Protein AF-A0A7W7G2L9-F1 (afdb_monomer)

Foldseek 3Di:
DDDDDPVRVLLLLLVLQLVQCLVPNPVCDDQQSSCVSVVHDRCPSCVQPVDSVSSLVSNLLNLLVVVVVLDDDDPADVRVLVSVVVVLSSLVSLVSCCVVCVPPPPRNCCSPVVPPCVVVQLVVQLVVLVVLQAPCSNVCSVVLVVLSNVQSCCVSVPNHDPCSRVVSVVVSNVRNPDD

Organism: NCBI:txid882441

Structure (mmCIF, N/CA/C/O backbone):
data_AF-A0A7W7G2L9-F1
#
_entry.id   AF-A0A7W7G2L9-F1
#
loop_
_atom_site.group_PDB
_atom_site.id
_atom_site.type_symbol
_atom_site.label_atom_id
_atom_site.label_alt_id
_atom_site.label_comp_id
_atom_site.label_asym_id
_atom_site.label_entity_id
_atom_site.label_seq_id
_atom_site.pdbx_PDB_ins_code
_atom_site.Cartn_x
_atom_site.Cartn_y
_atom_site.Cartn_z
_atom_site.occupancy
_atom_site.B_iso_or_equiv
_atom_site.auth_seq_id
_atom_site.auth_comp_id
_atom_site.auth_asym_id
_atom_site.auth_atom_id
_atom_site.pdbx_PDB_model_num
ATOM 1 N N . MET A 1 1 ? 3.320 -2.669 33.593 1.00 39.09 1 MET A N 1
ATOM 2 C CA . MET A 1 1 ? 2.762 -2.114 32.340 1.00 39.09 1 MET A CA 1
ATOM 3 C C . MET A 1 1 ? 3.868 -1.337 31.635 1.00 39.09 1 MET A C 1
ATOM 5 O O . MET A 1 1 ? 4.326 -0.344 32.181 1.00 39.09 1 MET A O 1
ATOM 9 N N . LYS A 1 2 ? 4.395 -1.840 30.512 1.00 38.44 2 LYS A N 1
ATOM 10 C CA . LYS A 1 2 ? 5.495 -1.186 29.781 1.00 38.44 2 LYS A CA 1
ATOM 11 C C . LYS A 1 2 ? 4.908 0.026 29.047 1.00 38.44 2 LYS A C 1
ATOM 13 O O . LYS A 1 2 ? 3.972 -0.139 28.266 1.00 38.44 2 LYS A O 1
ATOM 18 N N . VAL A 1 3 ? 5.382 1.233 29.353 1.00 45.97 3 VAL A N 1
ATOM 19 C CA . VAL A 1 3 ? 4.941 2.454 28.663 1.00 45.97 3 VAL A CA 1
ATOM 20 C C . VAL A 1 3 ? 5.494 2.393 27.245 1.00 45.97 3 VAL A C 1
ATOM 22 O O . VAL A 1 3 ? 6.692 2.536 27.029 1.00 45.97 3 VAL A O 1
ATOM 25 N N . VAL A 1 4 ? 4.617 2.101 26.293 1.00 53.22 4 VAL A N 1
ATOM 26 C CA . VAL A 1 4 ? 4.916 2.149 24.863 1.00 53.22 4 VAL A CA 1
ATOM 27 C C . VAL A 1 4 ? 4.848 3.625 24.439 1.00 53.22 4 VAL A C 1
ATOM 29 O O . VAL A 1 4 ? 3.822 4.258 24.715 1.00 53.22 4 VAL A O 1
ATOM 32 N N . PRO A 1 5 ? 5.901 4.200 23.828 1.00 61.12 5 PRO A N 1
ATOM 33 C CA . PRO A 1 5 ? 5.892 5.561 23.291 1.00 61.12 5 PRO A CA 1
ATOM 34 C C . PRO A 1 5 ? 4.640 5.861 22.449 1.00 61.12 5 PRO A C 1
ATOM 36 O O . PRO A 1 5 ? 4.075 4.980 21.806 1.00 61.12 5 PRO A O 1
ATOM 39 N N . ASN A 1 6 ? 4.195 7.120 22.415 1.00 64.31 6 ASN A N 1
ATOM 40 C CA . ASN A 1 6 ? 2.977 7.526 21.691 1.00 64.31 6 ASN A CA 1
ATOM 41 C C . ASN A 1 6 ? 3.032 7.156 20.188 1.00 64.31 6 ASN A C 1
ATOM 43 O O . ASN A 1 6 ? 2.056 6.650 19.630 1.00 64.31 6 ASN A O 1
ATOM 47 N N . THR A 1 7 ? 4.200 7.321 19.559 1.00 70.62 7 THR A N 1
ATOM 48 C CA . THR A 1 7 ? 4.455 6.905 18.169 1.00 70.62 7 THR A CA 1
ATOM 49 C C . THR A 1 7 ? 4.283 5.397 17.988 1.00 70.62 7 THR A C 1
ATOM 51 O O . THR A 1 7 ? 3.565 4.967 17.085 1.00 70.62 7 THR A O 1
ATOM 54 N N . ASP A 1 8 ? 4.837 4.603 18.902 1.00 85.19 8 ASP A N 1
ATOM 55 C CA . ASP A 1 8 ? 4.722 3.143 18.884 1.00 85.19 8 ASP A CA 1
ATOM 56 C C . ASP A 1 8 ? 3.269 2.694 19.090 1.00 85.19 8 ASP A C 1
ATOM 58 O O . ASP A 1 8 ? 2.823 1.716 18.491 1.00 85.19 8 ASP A O 1
ATOM 62 N N . ARG A 1 9 ? 2.476 3.439 19.873 1.00 92.38 9 ARG A N 1
ATOM 63 C CA . ARG A 1 9 ? 1.058 3.118 20.073 1.00 92.38 9 ARG A CA 1
ATOM 64 C C . ARG A 1 9 ? 0.212 3.385 18.832 1.00 92.38 9 ARG A C 1
ATOM 66 O O . ARG A 1 9 ? -0.610 2.541 18.482 1.00 92.38 9 ARG A O 1
ATOM 73 N N . ARG A 1 10 ? 0.399 4.526 18.157 1.00 93.12 10 ARG A N 1
ATOM 74 C CA . ARG A 1 10 ? -0.286 4.806 16.879 1.00 93.12 10 ARG A CA 1
ATOM 75 C C . ARG A 1 10 ? 0.092 3.768 15.823 1.00 93.12 10 ARG A C 1
ATOM 77 O O . ARG A 1 10 ? -0.783 3.332 15.077 1.00 93.12 10 ARG A O 1
ATOM 84 N N . ALA A 1 11 ? 1.358 3.345 15.800 1.00 92.56 11 ALA A N 1
ATOM 85 C CA . ALA A 1 11 ? 1.816 2.288 14.909 1.00 92.56 11 ALA A CA 1
ATOM 86 C C . ALA A 1 11 ? 1.136 0.946 15.212 1.00 92.56 11 ALA A C 1
ATOM 88 O O . ALA A 1 11 ? 0.552 0.361 14.305 1.00 92.56 11 ALA A O 1
ATOM 89 N N . ALA A 1 12 ? 1.098 0.529 16.482 1.00 94.81 12 ALA A N 1
ATOM 90 C CA . ALA A 1 12 ? 0.419 -0.695 16.908 1.00 94.81 12 ALA A CA 1
ATOM 91 C C . ALA A 1 12 ? -1.085 -0.688 16.578 1.00 94.81 12 ALA A C 1
ATOM 93 O O . ALA A 1 12 ? -1.619 -1.693 16.120 1.00 94.81 12 ALA A O 1
ATOM 94 N N . ILE A 1 13 ? -1.768 0.451 16.759 1.00 96.69 13 ILE A N 1
ATOM 95 C CA . ILE A 1 13 ? -3.181 0.619 16.377 1.00 96.69 13 ILE A CA 1
ATOM 96 C C . ILE A 1 13 ? -3.368 0.443 14.868 1.00 96.69 13 ILE A C 1
ATOM 98 O O . ILE A 1 13 ? -4.275 -0.273 14.450 1.00 96.69 13 ILE A O 1
ATOM 102 N N . GLY A 1 14 ? -2.522 1.072 14.049 1.00 96.06 14 GLY A N 1
ATOM 103 C CA . GLY A 1 14 ? -2.590 0.910 12.598 1.00 96.06 14 GLY A CA 1
ATOM 104 C C . GLY A 1 14 ? -2.250 -0.517 12.152 1.00 96.06 14 GLY A C 1
ATOM 105 O O . GLY A 1 14 ? -2.925 -1.051 11.280 1.00 96.06 14 GLY A O 1
ATOM 106 N N . ASP A 1 15 ? -1.272 -1.167 12.786 1.00 95.44 15 ASP A N 1
ATOM 107 C CA . ASP A 1 15 ? -0.898 -2.556 12.501 1.00 95.44 15 ASP A CA 1
ATOM 108 C C . ASP A 1 15 ? -2.037 -3.533 12.840 1.00 95.44 15 ASP A C 1
ATOM 110 O O . ASP A 1 15 ? -2.365 -4.399 12.027 1.00 95.44 15 ASP A O 1
ATOM 114 N N . ALA A 1 16 ? -2.696 -3.348 13.989 1.00 96.62 16 ALA A N 1
ATOM 115 C CA . ALA A 1 16 ? -3.880 -4.116 14.369 1.00 96.62 16 ALA A CA 1
ATOM 116 C C . ALA A 1 16 ? -5.069 -3.850 13.435 1.00 96.62 16 ALA A C 1
ATOM 118 O O . ALA A 1 16 ? -5.804 -4.777 13.103 1.00 96.62 16 ALA A O 1
ATOM 119 N N . ALA A 1 17 ? -5.253 -2.606 12.978 1.00 96.88 17 ALA A N 1
ATOM 120 C CA . ALA A 1 17 ? -6.284 -2.269 12.001 1.00 96.88 17 ALA A CA 1
ATOM 121 C C . ALA A 1 17 ? -6.062 -2.997 10.665 1.00 96.88 17 ALA A C 1
ATOM 123 O O . ALA A 1 17 ? -7.007 -3.590 10.149 1.00 96.88 17 ALA A O 1
ATOM 124 N N . VAL A 1 18 ? -4.826 -3.014 10.144 1.00 96.50 18 VAL A N 1
ATOM 125 C CA . VAL A 1 18 ? -4.483 -3.772 8.927 1.00 96.50 18 VAL A CA 1
ATOM 126 C C . VAL A 1 18 ? -4.790 -5.257 9.116 1.00 96.50 18 VAL A C 1
ATOM 128 O O . VAL A 1 18 ? -5.492 -5.833 8.289 1.00 96.50 18 VAL A O 1
ATOM 131 N N . ALA A 1 19 ? -4.321 -5.867 10.210 1.00 95.31 19 ALA A N 1
ATOM 132 C CA . ALA A 1 19 ? -4.530 -7.293 10.474 1.00 95.31 19 ALA A CA 1
ATOM 133 C C . ALA A 1 19 ? -6.022 -7.654 10.571 1.00 95.31 19 ALA A C 1
ATOM 135 O O . ALA A 1 19 ? -6.481 -8.596 9.927 1.00 95.31 19 ALA A O 1
ATOM 136 N N . LEU A 1 20 ? -6.794 -6.856 11.311 1.00 96.50 20 LEU A N 1
ATOM 137 C CA . LEU A 1 20 ? -8.226 -7.070 11.491 1.00 96.50 20 LEU A CA 1
ATOM 138 C C . LEU A 1 20 ? -8.995 -6.969 10.168 1.00 96.50 20 LEU A C 1
ATOM 140 O O . LEU A 1 20 ? -9.871 -7.787 9.895 1.00 96.50 20 LEU A O 1
ATOM 144 N N . VAL A 1 21 ? -8.676 -5.972 9.337 1.00 96.56 21 VAL A N 1
ATOM 145 C CA . VAL A 1 21 ? -9.332 -5.796 8.033 1.00 96.56 21 VAL A CA 1
ATOM 146 C C . VAL A 1 21 ? -8.906 -6.883 7.048 1.00 96.56 21 VAL A C 1
ATOM 148 O O . VAL A 1 21 ? -9.742 -7.338 6.271 1.00 96.56 21 VAL A O 1
ATOM 151 N N . ALA A 1 22 ? -7.650 -7.331 7.092 1.00 94.00 22 ALA A N 1
ATOM 152 C CA . ALA A 1 22 ? -7.168 -8.422 6.249 1.00 94.00 22 ALA A CA 1
ATOM 153 C C . ALA A 1 22 ? -7.896 -9.746 6.533 1.00 94.00 22 ALA A C 1
ATOM 155 O O . ALA A 1 22 ? -8.139 -10.514 5.606 1.00 94.00 22 ALA A O 1
ATOM 156 N N . GLU A 1 23 ? -8.246 -10.006 7.794 1.00 93.88 23 GLU A N 1
ATOM 157 C CA . GLU A 1 23 ? -8.910 -11.243 8.216 1.00 93.88 23 GLU A CA 1
ATOM 158 C C . GLU A 1 23 ? -10.441 -11.171 8.092 1.00 93.88 23 GLU A C 1
ATOM 160 O O . GLU A 1 23 ? -11.077 -12.114 7.629 1.00 93.88 23 GLU A O 1
ATOM 165 N N . GLN A 1 24 ? -11.048 -10.055 8.507 1.00 94.62 24 GLN A N 1
ATOM 166 C CA . GLN A 1 24 ? -12.499 -9.965 8.743 1.00 94.62 24 GLN A CA 1
ATOM 167 C C . GLN A 1 24 ? -13.190 -8.905 7.871 1.00 94.62 24 GLN A C 1
ATOM 169 O O . GLN A 1 24 ? -14.400 -8.679 7.978 1.00 94.62 24 GLN A O 1
ATOM 174 N N . GLY A 1 25 ? -12.432 -8.239 6.999 1.00 92.69 25 GLY A N 1
ATOM 175 C CA . GLY A 1 25 ? -12.921 -7.176 6.135 1.00 92.69 25 GLY A CA 1
ATOM 176 C C . GLY A 1 25 ? -13.169 -5.854 6.864 1.00 92.69 25 GLY A C 1
ATOM 177 O O . GLY A 1 25 ? -13.117 -5.726 8.089 1.00 92.69 25 GLY A O 1
ATOM 178 N N . LEU A 1 26 ? -13.477 -4.816 6.084 1.00 92.88 26 LEU A N 1
ATOM 179 C CA . LEU A 1 26 ? -13.518 -3.440 6.583 1.00 92.88 26 LEU A CA 1
ATOM 180 C C . LEU A 1 26 ? -14.626 -3.187 7.620 1.00 92.88 26 LEU A C 1
ATOM 182 O O . LEU A 1 26 ? -14.519 -2.286 8.455 1.00 92.88 26 LEU A O 1
ATOM 186 N N . ARG A 1 27 ? -15.695 -3.990 7.614 1.00 93.06 27 ARG A N 1
ATOM 187 C CA . ARG A 1 27 ? -16.791 -3.886 8.594 1.00 93.06 27 ARG A CA 1
ATOM 188 C C . ARG A 1 27 ? -16.333 -4.195 10.021 1.00 93.06 27 ARG A C 1
ATOM 190 O O . ARG A 1 27 ? -16.871 -3.599 10.951 1.00 93.06 27 ARG A O 1
ATOM 197 N N . ALA A 1 28 ? -15.319 -5.044 10.193 1.00 94.50 28 ALA A N 1
ATOM 198 C CA . ALA A 1 28 ? -14.774 -5.381 11.506 1.00 94.50 28 ALA A CA 1
ATOM 199 C C . ALA A 1 28 ? -14.028 -4.207 12.170 1.00 94.50 28 ALA A C 1
ATOM 201 O O . ALA A 1 28 ? -13.893 -4.178 13.396 1.00 94.50 28 ALA A O 1
ATOM 202 N N . LEU A 1 29 ? -13.592 -3.210 11.385 1.00 96.44 29 LEU A N 1
ATOM 203 C CA . LEU A 1 29 ? -12.813 -2.070 11.865 1.00 96.44 29 LEU A CA 1
ATOM 204 C C . LEU A 1 29 ? -13.614 -1.199 12.845 1.00 96.44 29 LEU A C 1
ATOM 206 O O . LEU A 1 29 ? -14.382 -0.316 12.458 1.00 96.44 29 LEU A O 1
ATOM 210 N N . THR A 1 30 ? -13.403 -1.428 14.138 1.00 96.81 30 THR A N 1
ATOM 211 C CA . THR A 1 30 ? -14.003 -0.654 15.230 1.00 96.81 30 THR A CA 1
ATOM 212 C C . THR A 1 30 ? -12.978 -0.434 16.334 1.00 96.81 30 THR A C 1
ATOM 214 O O . THR A 1 30 ? -12.116 -1.283 16.561 1.00 96.81 30 THR A O 1
ATOM 217 N N . HIS A 1 31 ? -13.099 0.668 17.078 1.00 97.81 31 HIS A N 1
ATOM 218 C CA . HIS A 1 31 ? -12.238 0.955 18.234 1.00 97.81 31 HIS A CA 1
ATOM 219 C C . HIS A 1 31 ? -12.204 -0.196 19.229 1.00 97.81 31 HIS A C 1
ATOM 221 O O . HIS A 1 31 ? -11.136 -0.617 19.646 1.00 97.81 31 HIS A O 1
ATOM 227 N N . ARG A 1 32 ? -13.374 -0.761 19.547 1.00 97.12 32 ARG A N 1
ATOM 228 C CA . ARG A 1 32 ? -13.482 -1.882 20.483 1.00 97.12 32 ARG A CA 1
ATOM 229 C C . ARG A 1 32 ? -12.802 -3.144 19.950 1.00 97.12 32 ARG A C 1
ATOM 231 O O . ARG A 1 32 ? -12.245 -3.896 20.740 1.00 97.12 32 ARG A O 1
ATOM 238 N N . ALA A 1 33 ? -12.873 -3.411 18.645 1.00 97.81 33 ALA A N 1
ATOM 239 C CA . ALA A 1 33 ? -12.172 -4.553 18.064 1.00 97.81 33 ALA A CA 1
ATOM 240 C C . ALA A 1 33 ? -10.650 -4.377 18.144 1.00 97.81 33 ALA A C 1
ATOM 242 O O . ALA A 1 33 ? -9.969 -5.329 18.506 1.00 97.81 33 ALA A O 1
ATOM 243 N N . ILE A 1 34 ? -10.142 -3.164 17.908 1.00 97.81 34 ILE A N 1
ATOM 244 C CA . ILE A 1 34 ? -8.714 -2.847 18.053 1.00 97.81 34 ILE A CA 1
ATOM 245 C C . ILE A 1 34 ? -8.275 -2.929 19.519 1.00 97.81 34 ILE A C 1
ATOM 247 O O . ILE A 1 34 ? -7.267 -3.565 19.807 1.00 97.81 34 ILE A O 1
ATOM 251 N N . ASP A 1 35 ? -9.044 -2.351 20.450 1.00 97.44 35 ASP A N 1
ATOM 252 C CA . ASP A 1 35 ? -8.753 -2.442 21.886 1.00 97.44 35 ASP A CA 1
ATOM 253 C C . ASP A 1 35 ? -8.649 -3.906 22.326 1.00 97.44 35 ASP A C 1
ATOM 255 O O . ASP A 1 35 ? -7.699 -4.269 23.007 1.00 97.44 35 ASP A O 1
ATOM 259 N N . ARG A 1 36 ? -9.575 -4.772 21.886 1.00 97.31 36 ARG A N 1
ATOM 260 C CA . ARG A 1 36 ? -9.499 -6.213 22.171 1.00 97.31 36 ARG A CA 1
ATOM 261 C C . ARG A 1 36 ? -8.280 -6.874 21.530 1.00 97.31 36 ARG A C 1
ATOM 263 O O . ARG A 1 36 ? -7.606 -7.635 22.208 1.00 97.31 36 ARG A O 1
ATOM 270 N N . ALA A 1 37 ? -8.005 -6.593 20.256 1.00 96.38 37 ALA A N 1
ATOM 271 C CA . ALA A 1 37 ? -6.884 -7.192 19.529 1.00 96.38 37 ALA A CA 1
ATOM 272 C C . ALA A 1 37 ? -5.517 -6.825 20.131 1.00 96.38 37 ALA A C 1
ATOM 274 O O . ALA A 1 37 ? -4.569 -7.593 20.022 1.00 96.38 37 ALA A O 1
ATOM 275 N N . LEU A 1 38 ? -5.423 -5.656 20.766 1.00 96.31 38 LEU A N 1
ATOM 276 C CA . LEU A 1 38 ? -4.214 -5.156 21.419 1.00 96.31 38 LEU A CA 1
ATOM 277 C C . LEU A 1 38 ? -4.227 -5.320 22.949 1.00 96.31 38 LEU A C 1
ATOM 279 O O . LEU A 1 38 ? -3.337 -4.785 23.611 1.00 96.31 38 LEU A O 1
ATOM 283 N N . GLU A 1 39 ? -5.237 -5.996 23.506 1.00 95.88 39 GLU A N 1
ATOM 284 C CA . GLU A 1 39 ? -5.439 -6.175 24.953 1.00 95.88 39 GLU A CA 1
ATOM 285 C C . GLU A 1 39 ? -5.411 -4.851 25.749 1.00 95.88 39 GLU A C 1
ATOM 287 O O . GLU A 1 39 ? -4.846 -4.742 26.839 1.00 95.88 39 GLU A O 1
ATOM 292 N N . LEU A 1 40 ? -6.019 -3.804 25.190 1.00 94.00 40 LEU A N 1
ATOM 293 C CA . LEU A 1 40 ? -6.078 -2.472 25.787 1.00 94.00 40 LEU A CA 1
ATOM 294 C C . LEU A 1 40 ? -7.351 -2.267 26.613 1.00 94.00 40 LEU A C 1
ATOM 296 O O . LEU A 1 40 ? -8.405 -2.826 26.292 1.00 94.00 40 LEU A O 1
ATOM 300 N N . PRO A 1 41 ? -7.306 -1.382 27.629 1.00 96.00 41 PRO A N 1
ATOM 301 C CA . PRO A 1 41 ? -8.514 -0.883 28.270 1.00 96.00 41 PRO A CA 1
ATOM 302 C C . PRO A 1 41 ? -9.494 -0.309 27.242 1.00 96.00 41 PRO A C 1
ATOM 304 O O . PRO A 1 41 ? -9.084 0.355 26.285 1.00 96.00 41 PRO A O 1
ATOM 307 N N . ALA A 1 42 ? -10.790 -0.520 27.464 1.00 95.31 42 ALA A N 1
ATOM 308 C CA . ALA A 1 42 ? -11.828 -0.011 26.577 1.00 95.31 42 ALA A CA 1
ATOM 309 C C . ALA A 1 42 ? -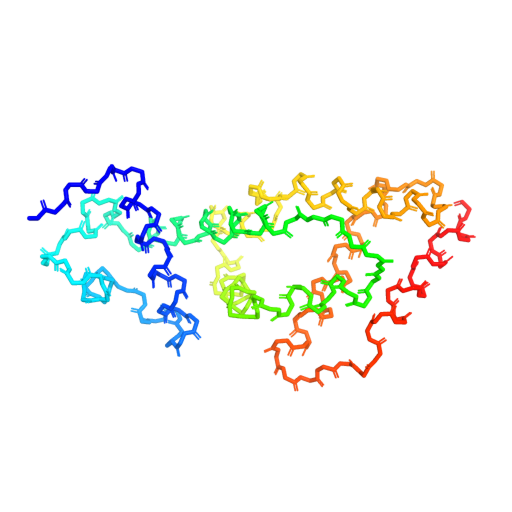11.718 1.516 26.404 1.00 95.31 42 ALA A C 1
ATOM 311 O O . ALA A 1 42 ? -11.654 2.258 27.383 1.00 95.31 42 ALA A O 1
ATOM 312 N N . GLY A 1 43 ? -11.706 1.979 25.152 1.00 94.06 43 GLY A N 1
ATOM 313 C CA . GLY A 1 43 ? -11.577 3.393 24.796 1.00 94.06 43 GLY A CA 1
ATOM 314 C C . GLY A 1 43 ? -10.137 3.862 24.565 1.00 94.06 43 GLY A C 1
ATOM 315 O O . GLY A 1 43 ? -9.946 5.010 24.158 1.00 94.06 43 GLY A O 1
ATOM 316 N N . SER A 1 44 ? -9.129 3.002 24.751 1.00 95.12 44 SER A N 1
ATOM 317 C CA . SER A 1 44 ? -7.720 3.357 24.517 1.00 95.12 44 SER A CA 1
ATOM 318 C C . SER A 1 44 ? -7.477 3.786 23.076 1.00 95.12 44 SER A C 1
ATOM 320 O O . SER A 1 44 ? -6.831 4.798 22.826 1.00 95.12 44 SER A O 1
ATOM 322 N N . THR A 1 45 ? -8.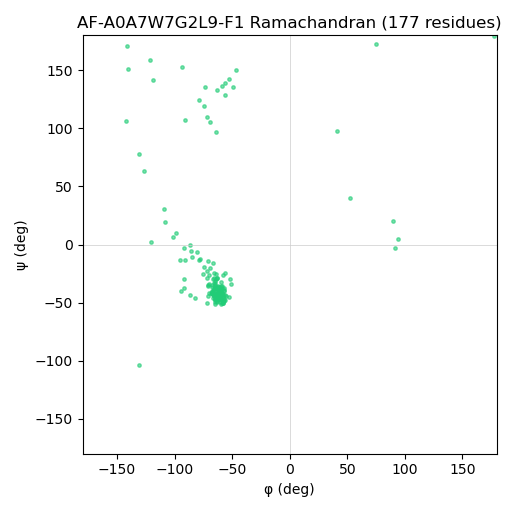043 3.071 22.109 1.00 96.81 45 THR A N 1
ATOM 323 C CA . THR A 1 45 ? -7.933 3.424 20.691 1.00 96.81 45 THR A CA 1
ATOM 324 C C . THR A 1 45 ? -8.572 4.787 20.400 1.00 96.81 45 THR A C 1
ATOM 326 O O . THR A 1 45 ? -8.019 5.579 19.633 1.00 96.81 45 THR A O 1
ATOM 329 N N . SER A 1 46 ? -9.692 5.110 21.061 1.00 95.94 46 SER A N 1
ATOM 330 C CA . SER A 1 46 ? -10.411 6.382 20.884 1.00 95.94 46 SER A CA 1
ATOM 331 C C . SER A 1 46 ? -9.592 7.600 21.314 1.00 95.94 46 SER A C 1
ATOM 333 O O . SER A 1 46 ? -9.798 8.693 20.785 1.00 95.94 46 SER A O 1
ATOM 335 N N . TYR A 1 47 ? -8.634 7.419 22.229 1.00 95.19 47 TYR A N 1
ATOM 336 C CA . TYR A 1 47 ? -7.679 8.463 22.602 1.00 95.19 47 TYR A CA 1
ATOM 337 C C . TYR A 1 47 ? -6.789 8.881 21.416 1.00 95.19 47 TYR A C 1
ATOM 339 O O . TYR A 1 47 ? -6.527 10.070 21.235 1.00 95.19 47 TYR A O 1
ATOM 347 N N . TYR A 1 48 ? -6.368 7.931 20.571 1.00 95.06 48 TYR A N 1
ATOM 348 C CA . TYR A 1 48 ? -5.454 8.180 19.444 1.00 95.06 48 TYR A CA 1
ATOM 349 C C . TYR A 1 48 ? -6.170 8.495 18.125 1.00 95.06 48 TYR A C 1
ATOM 351 O O . TYR A 1 48 ? -5.632 9.229 17.289 1.00 95.06 48 TYR A O 1
ATOM 359 N N . ALA A 1 49 ? -7.371 7.950 17.943 1.00 96.44 49 ALA A N 1
ATOM 360 C CA . ALA A 1 49 ? -8.232 8.172 16.792 1.00 96.44 49 ALA A CA 1
ATOM 361 C C . ALA A 1 49 ? -9.679 8.225 17.279 1.00 96.44 49 ALA A C 1
ATOM 363 O O . ALA A 1 49 ? -10.252 7.202 17.612 1.00 96.44 49 ALA A O 1
ATOM 364 N N . ARG A 1 50 ? -10.297 9.403 17.317 1.00 96.19 50 ARG A N 1
ATOM 365 C CA . ARG A 1 50 ? -11.665 9.597 17.828 1.00 96.19 50 ARG A CA 1
ATOM 366 C C . ARG A 1 50 ? -12.740 9.114 16.860 1.00 96.19 50 ARG A C 1
ATOM 368 O O . ARG A 1 50 ? -13.848 8.803 17.280 1.00 96.19 50 ARG A O 1
ATOM 375 N N . THR A 1 51 ? -12.434 9.074 15.565 1.00 95.56 51 THR A N 1
ATOM 376 C CA . THR A 1 51 ? -13.391 8.707 14.512 1.00 95.56 51 THR A CA 1
ATOM 377 C C . THR A 1 51 ? -12.914 7.500 13.714 1.00 95.56 51 THR A C 1
ATOM 379 O O . THR A 1 51 ? -11.720 7.209 13.647 1.00 95.56 51 THR A O 1
ATOM 382 N N . ARG A 1 52 ? -13.851 6.811 13.049 1.00 93.88 52 ARG A N 1
ATOM 383 C CA . ARG A 1 52 ? -13.526 5.744 12.087 1.00 93.88 52 ARG A CA 1
ATOM 384 C C . ARG A 1 52 ? -12.615 6.254 10.966 1.00 93.88 52 ARG A C 1
ATOM 386 O O . ARG A 1 52 ? -11.685 5.560 10.580 1.00 93.88 52 ARG A O 1
ATOM 393 N N . ARG A 1 53 ? -12.831 7.491 10.509 1.00 94.12 53 ARG A N 1
ATOM 394 C CA . ARG A 1 53 ? -11.979 8.164 9.518 1.00 94.12 53 ARG A CA 1
ATOM 395 C C . ARG A 1 53 ? -10.521 8.230 9.985 1.00 94.12 53 ARG A C 1
ATOM 397 O O . ARG A 1 53 ? -9.632 7.834 9.248 1.00 94.12 53 ARG A O 1
ATOM 404 N N . GLN A 1 54 ? -10.285 8.624 11.237 1.00 95.25 54 GLN A N 1
ATOM 405 C CA . GLN A 1 54 ? -8.936 8.673 11.817 1.00 95.25 54 GLN A CA 1
ATOM 406 C C . GLN A 1 54 ? -8.296 7.286 11.989 1.00 95.25 54 GLN A C 1
ATOM 408 O O . GLN A 1 54 ? -7.076 7.164 11.904 1.00 95.25 54 GLN A O 1
ATOM 413 N N . LEU A 1 55 ? -9.090 6.229 12.202 1.00 95.62 55 LEU A N 1
ATOM 414 C CA . LEU A 1 55 ? -8.574 4.855 12.172 1.00 95.62 55 LEU A CA 1
ATOM 415 C C . LEU A 1 55 ? -8.111 4.451 10.775 1.00 95.62 55 LEU A C 1
ATOM 417 O O . LEU A 1 55 ? -7.048 3.850 10.635 1.00 95.62 55 LEU A O 1
ATOM 421 N N . ILE A 1 56 ? -8.887 4.803 9.751 1.00 95.00 56 ILE A N 1
ATOM 422 C CA . ILE A 1 56 ? -8.512 4.544 8.362 1.00 95.00 56 ILE A CA 1
ATOM 423 C C . ILE A 1 56 ? -7.240 5.320 8.008 1.00 95.00 56 ILE A C 1
ATOM 425 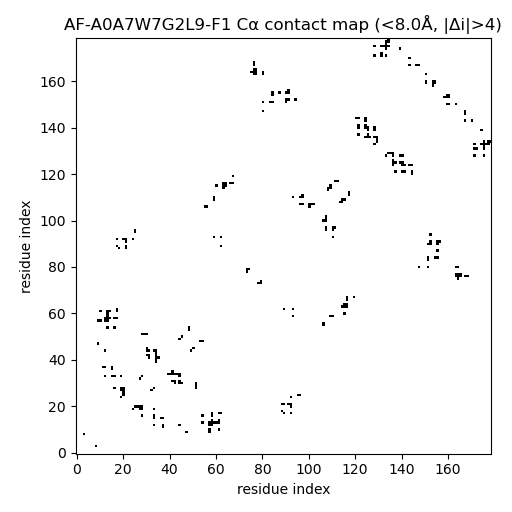O O . ILE A 1 56 ? -6.333 4.733 7.435 1.00 95.00 56 ILE A O 1
ATOM 429 N N . GLU A 1 57 ? -7.109 6.586 8.416 1.00 93.94 57 GLU A N 1
ATOM 430 C CA . GLU A 1 57 ? -5.868 7.352 8.223 1.00 93.94 57 GLU A CA 1
ATOM 431 C C . GLU A 1 57 ? -4.656 6.645 8.843 1.00 93.94 57 GLU A C 1
ATOM 433 O O . GLU A 1 57 ? -3.639 6.477 8.174 1.00 93.94 57 GLU A O 1
ATOM 438 N N . LEU A 1 58 ? -4.758 6.182 10.096 1.00 94.50 58 LEU A N 1
ATOM 439 C CA . LEU A 1 58 ? -3.683 5.425 10.749 1.00 94.50 58 LEU A CA 1
ATOM 440 C C . LEU A 1 58 ? -3.329 4.144 9.985 1.00 94.50 58 LEU A C 1
ATOM 442 O O . LEU A 1 58 ? -2.150 3.830 9.826 1.00 94.50 58 LEU A O 1
ATOM 446 N N . MET A 1 59 ? -4.337 3.424 9.496 1.00 94.62 59 MET A N 1
ATOM 447 C CA . MET A 1 59 ? -4.156 2.211 8.703 1.00 94.62 59 MET A CA 1
ATOM 448 C C . MET A 1 59 ? -3.463 2.504 7.364 1.00 94.62 59 MET A C 1
ATOM 450 O O . MET A 1 59 ? -2.487 1.836 7.031 1.00 94.62 59 MET A O 1
ATOM 454 N N . VAL A 1 60 ? -3.895 3.533 6.628 1.00 93.19 60 VAL A N 1
ATOM 455 C CA . VAL A 1 60 ? -3.277 3.941 5.352 1.00 93.19 60 VAL A CA 1
ATOM 456 C C . VAL A 1 60 ? -1.824 4.368 5.553 1.00 93.19 60 VAL A C 1
ATOM 458 O O . VAL A 1 60 ? -0.953 3.952 4.791 1.00 93.19 60 VAL A O 1
ATOM 461 N N . GLN A 1 61 ? -1.533 5.123 6.616 1.00 91.69 61 GLN A N 1
ATOM 462 C CA . GLN A 1 61 ? -0.160 5.502 6.959 1.00 91.69 61 GLN A CA 1
ATOM 463 C C . GLN A 1 61 ? 0.711 4.280 7.279 1.00 91.69 61 GLN A C 1
ATOM 465 O O . GLN A 1 61 ? 1.882 4.243 6.900 1.00 91.69 61 GLN A O 1
ATOM 470 N N . ARG A 1 62 ? 0.156 3.248 7.932 1.00 93.12 62 ARG A N 1
ATOM 471 C CA . ARG A 1 62 ? 0.889 1.997 8.173 1.00 93.12 62 ARG A CA 1
ATOM 472 C C . ARG A 1 62 ? 1.124 1.184 6.916 1.00 93.12 62 ARG A C 1
ATOM 474 O O . ARG A 1 62 ? 2.243 0.710 6.747 1.00 93.12 62 ARG A O 1
ATOM 481 N N . LEU A 1 63 ? 0.138 1.070 6.030 1.00 93.12 63 LEU A N 1
ATOM 482 C CA . LEU A 1 63 ? 0.324 0.419 4.732 1.00 93.12 63 LEU A CA 1
ATOM 483 C C . LEU A 1 63 ? 1.444 1.105 3.941 1.00 93.12 63 LEU A C 1
ATOM 485 O O . LEU A 1 63 ? 2.391 0.441 3.535 1.00 93.12 63 LEU A O 1
ATOM 489 N N . ALA A 1 64 ? 1.400 2.436 3.821 1.00 89.44 64 ALA A N 1
ATOM 490 C CA . ALA A 1 64 ? 2.428 3.194 3.114 1.00 89.44 64 ALA A CA 1
ATOM 491 C C . ALA A 1 64 ? 3.820 3.045 3.758 1.00 89.44 64 ALA A C 1
ATOM 493 O O . ALA A 1 64 ? 4.801 2.810 3.056 1.00 89.44 64 ALA A O 1
ATOM 494 N N . GLY A 1 65 ? 3.914 3.135 5.089 1.00 88.62 65 GLY A N 1
ATOM 495 C CA . GLY A 1 65 ? 5.186 2.994 5.806 1.00 88.62 65 GLY A CA 1
ATOM 496 C C . GLY A 1 65 ? 5.807 1.597 5.694 1.00 88.62 65 GLY A C 1
ATOM 497 O O . GLY A 1 65 ? 7.025 1.477 5.565 1.00 88.62 65 GLY A O 1
ATOM 498 N N . ARG A 1 66 ? 4.981 0.543 5.700 1.00 87.94 66 ARG A N 1
ATOM 499 C CA . ARG A 1 66 ? 5.437 -0.836 5.468 1.00 87.94 66 ARG A CA 1
ATOM 500 C C . ARG A 1 66 ? 5.969 -0.986 4.052 1.00 87.94 66 ARG A C 1
ATOM 502 O O . ARG A 1 66 ? 7.114 -1.384 3.890 1.00 87.94 66 ARG A O 1
ATOM 509 N N . THR A 1 67 ? 5.213 -0.537 3.048 1.00 82.88 67 THR A N 1
ATOM 510 C CA . THR A 1 67 ? 5.675 -0.658 1.663 1.00 82.88 67 THR A CA 1
ATOM 511 C C . THR A 1 67 ? 6.990 0.078 1.407 1.00 82.88 67 THR A C 1
ATOM 513 O O . THR A 1 67 ? 7.829 -0.429 0.675 1.00 82.88 67 THR A O 1
ATOM 516 N N . LEU A 1 68 ? 7.206 1.233 2.041 1.00 81.75 68 LEU A N 1
ATOM 517 C CA . LEU A 1 68 ? 8.480 1.952 1.967 1.00 81.75 68 LEU A CA 1
ATOM 518 C C . LEU A 1 68 ? 9.652 1.180 2.586 1.00 81.75 68 LEU A C 1
ATOM 520 O O . LEU A 1 68 ? 10.762 1.263 2.075 1.00 81.75 68 LEU A O 1
ATOM 524 N N . THR A 1 69 ? 9.412 0.448 3.675 1.00 80.00 69 THR A N 1
ATOM 525 C CA . THR A 1 69 ? 10.443 -0.354 4.362 1.00 80.00 69 THR A CA 1
ATOM 526 C C . THR A 1 69 ? 10.862 -1.556 3.520 1.00 80.00 69 THR A C 1
ATOM 528 O O . THR A 1 69 ? 12.027 -1.939 3.524 1.00 80.00 69 THR A O 1
ATOM 531 N N . ASP A 1 70 ? 9.918 -2.114 2.765 1.00 72.94 70 ASP A N 1
ATOM 532 C CA . ASP A 1 70 ? 10.129 -3.305 1.942 1.00 72.94 70 ASP A CA 1
ATOM 533 C C . ASP A 1 70 ? 10.673 -2.966 0.540 1.00 72.94 70 ASP A C 1
ATOM 535 O O . ASP A 1 70 ? 10.953 -3.854 -0.272 1.00 72.94 70 ASP A O 1
ATOM 539 N N . MET A 1 71 ? 10.863 -1.672 0.251 1.00 73.38 71 MET A N 1
ATOM 540 C CA . MET A 1 71 ? 11.569 -1.243 -0.946 1.00 73.38 71 MET A CA 1
ATOM 541 C C . MET A 1 71 ? 13.060 -1.535 -0.799 1.00 73.38 71 MET A C 1
ATOM 543 O O . MET A 1 71 ? 13.791 -0.878 -0.061 1.00 73.38 71 MET A O 1
ATOM 547 N N . GLY A 1 72 ? 13.515 -2.510 -1.567 1.00 73.44 72 GLY A N 1
ATOM 548 C CA . GLY A 1 72 ? 14.920 -2.846 -1.723 1.00 73.44 72 GLY A CA 1
ATOM 549 C C . GLY A 1 72 ? 15.206 -3.210 -3.174 1.00 73.44 72 GLY A C 1
ATOM 550 O O . GLY A 1 72 ? 14.266 -3.375 -3.959 1.00 73.44 72 GLY A O 1
ATOM 551 N N . PRO A 1 73 ? 16.483 -3.374 -3.546 1.00 74.62 73 PRO A N 1
ATOM 552 C CA . PRO A 1 73 ? 16.831 -3.835 -4.882 1.00 74.62 73 PRO A CA 1
ATOM 553 C C . PRO A 1 73 ? 16.144 -5.178 -5.164 1.00 74.62 73 PRO A C 1
ATOM 555 O O . PRO A 1 73 ? 16.047 -6.030 -4.279 1.00 74.62 73 PRO A O 1
ATOM 558 N N . VAL A 1 74 ? 15.636 -5.343 -6.380 1.00 79.62 74 VAL A N 1
ATOM 559 C CA . VAL A 1 74 ? 15.108 -6.606 -6.915 1.00 79.62 74 VAL A CA 1
ATOM 560 C C . VAL A 1 74 ? 15.950 -6.982 -8.126 1.00 79.62 74 VAL A C 1
ATOM 562 O O . VAL A 1 74 ? 16.336 -6.105 -8.899 1.00 79.62 74 VAL A O 1
ATOM 565 N N . SER A 1 75 ? 16.240 -8.267 -8.303 1.00 80.12 75 SER A N 1
ATOM 566 C CA . SER A 1 75 ? 17.068 -8.751 -9.417 1.00 80.12 75 SER A CA 1
ATOM 567 C C . SER A 1 75 ? 16.284 -8.844 -10.729 1.00 80.12 75 SER A C 1
ATOM 569 O O . SER A 1 75 ? 16.873 -8.982 -11.798 1.00 80.12 75 SER A O 1
ATOM 571 N N . GLY A 1 76 ? 14.950 -8.764 -10.671 1.00 82.69 76 GLY A N 1
ATOM 572 C CA . GLY A 1 76 ? 14.098 -8.742 -11.852 1.00 82.69 76 GLY A CA 1
ATOM 573 C C . GLY A 1 76 ? 12.596 -8.700 -11.542 1.00 82.69 76 GLY A C 1
ATOM 574 O O . GLY A 1 76 ? 12.194 -8.723 -10.376 1.00 82.69 76 GLY A O 1
ATOM 575 N N . PRO A 1 77 ? 11.743 -8.662 -12.583 1.00 80.81 77 PRO A N 1
ATOM 576 C CA . PRO A 1 77 ? 10.301 -8.470 -12.418 1.00 80.81 77 PRO A CA 1
ATOM 577 C C . PRO A 1 77 ?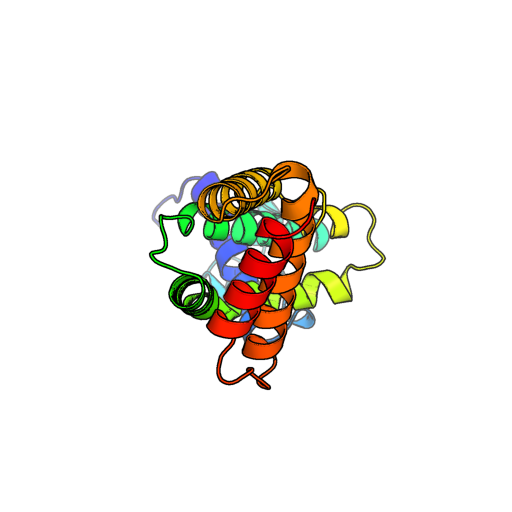 9.552 -9.593 -11.689 1.00 80.81 77 PRO A C 1
ATOM 579 O O . PRO A 1 77 ? 8.560 -9.322 -11.019 1.00 80.81 77 PRO A O 1
ATOM 582 N N . GLY A 1 78 ? 10.009 -10.844 -11.817 1.00 80.38 78 GLY A N 1
ATOM 583 C CA . GLY A 1 78 ? 9.428 -11.975 -11.082 1.00 80.38 78 GLY A CA 1
ATOM 584 C C . GLY A 1 78 ? 9.636 -11.831 -9.575 1.00 80.38 78 GLY A C 1
ATOM 585 O O . GLY A 1 78 ? 8.667 -11.813 -8.823 1.00 80.38 78 GLY A O 1
ATOM 586 N N . GLU A 1 79 ? 10.885 -11.590 -9.162 1.00 85.44 79 GLU A N 1
ATOM 587 C CA . GLU A 1 79 ? 11.249 -11.378 -7.755 1.00 85.44 79 GLU A CA 1
ATOM 588 C C . GLU A 1 79 ? 10.495 -10.191 -7.139 1.00 85.44 79 GLU A C 1
ATOM 590 O O . GLU A 1 79 ? 10.069 -10.254 -5.988 1.00 85.44 79 GLU A O 1
ATOM 595 N N . LEU A 1 80 ? 10.279 -9.119 -7.911 1.00 85.00 80 LEU A N 1
ATOM 596 C CA . LEU A 1 80 ? 9.468 -7.987 -7.464 1.00 85.00 80 LEU A CA 1
ATOM 597 C C . LEU A 1 80 ? 8.056 -8.424 -7.067 1.00 85.00 80 LEU A C 1
ATOM 599 O O . LEU A 1 80 ? 7.574 -8.043 -6.002 1.00 85.00 80 LEU A O 1
ATOM 603 N N . LEU A 1 81 ? 7.385 -9.209 -7.910 1.00 85.19 81 LEU A N 1
ATOM 604 C CA . LEU A 1 81 ? 6.029 -9.654 -7.611 1.00 85.19 81 LEU A CA 1
ATOM 605 C C . LEU A 1 81 ? 5.976 -10.682 -6.489 1.00 85.19 81 LEU A C 1
ATOM 607 O O . LEU A 1 81 ? 5.022 -10.648 -5.717 1.00 85.19 81 LEU A O 1
ATOM 611 N N . ASP A 1 82 ? 6.968 -11.560 -6.386 1.00 84.31 82 ASP A N 1
ATOM 612 C CA . ASP A 1 82 ? 7.047 -12.524 -5.288 1.00 84.31 82 ASP A CA 1
ATOM 613 C C . ASP A 1 82 ? 7.220 -11.794 -3.952 1.00 84.31 82 ASP A C 1
ATOM 615 O O . ASP A 1 82 ? 6.464 -12.038 -3.012 1.00 84.31 82 ASP A O 1
ATOM 619 N N . ARG A 1 83 ? 8.103 -10.790 -3.901 1.00 86.56 83 ARG A N 1
ATOM 620 C CA . ARG A 1 83 ? 8.291 -9.939 -2.719 1.00 86.56 83 ARG A CA 1
ATOM 621 C C . ARG A 1 83 ? 7.028 -9.161 -2.352 1.00 86.56 83 ARG A C 1
ATOM 623 O O . ARG A 1 83 ? 6.658 -9.085 -1.185 1.00 86.56 83 ARG A O 1
ATOM 630 N N . LEU A 1 84 ? 6.327 -8.595 -3.334 1.00 85.62 84 LEU A N 1
ATOM 631 C CA . LEU A 1 84 ? 5.042 -7.931 -3.081 1.00 85.62 84 LEU A CA 1
ATOM 632 C C . LEU A 1 84 ? 3.972 -8.935 -2.611 1.00 85.62 84 LEU A C 1
ATOM 634 O O . LEU A 1 84 ? 3.129 -8.607 -1.773 1.00 85.62 84 LEU A O 1
ATOM 638 N N . ALA A 1 85 ? 4.018 -10.180 -3.092 1.00 83.19 85 ALA A N 1
ATOM 639 C CA . ALA A 1 85 ? 3.103 -11.240 -2.682 1.00 83.19 85 ALA A CA 1
ATOM 640 C C . ALA A 1 85 ? 3.338 -11.721 -1.240 1.00 83.19 85 ALA A C 1
ATOM 642 O O . ALA A 1 85 ? 2.369 -12.115 -0.586 1.00 83.19 85 ALA A O 1
ATOM 643 N N . GLU A 1 86 ? 4.551 -11.598 -0.685 1.00 86.81 86 GLU A N 1
ATOM 644 C CA . GLU A 1 86 ? 4.809 -11.835 0.750 1.00 86.81 86 GLU A CA 1
ATOM 645 C C . GLU A 1 86 ? 3.918 -10.955 1.646 1.00 86.81 86 GLU A C 1
ATOM 647 O O . GLU A 1 86 ? 3.579 -11.325 2.772 1.00 86.81 86 GLU A O 1
ATOM 652 N N . ARG A 1 87 ? 3.452 -9.814 1.119 1.00 87.81 87 ARG A N 1
ATOM 653 C CA . ARG A 1 87 ? 2.522 -8.891 1.782 1.00 87.81 87 ARG A CA 1
ATOM 654 C C . ARG A 1 87 ? 1.132 -8.887 1.166 1.00 87.81 87 ARG A C 1
ATOM 656 O O . ARG A 1 87 ? 0.421 -7.882 1.236 1.00 87.81 87 ARG A O 1
ATOM 663 N N . ALA A 1 88 ? 0.692 -10.015 0.613 1.00 87.31 88 ALA A N 1
ATOM 664 C CA . ALA A 1 88 ? -0.630 -10.148 0.002 1.00 87.31 88 ALA A CA 1
ATOM 665 C C . ALA A 1 88 ? -1.774 -9.660 0.913 1.00 87.31 88 ALA A C 1
ATOM 667 O O . ALA A 1 88 ? -2.757 -9.108 0.425 1.00 87.31 88 ALA A O 1
ATOM 668 N N . ALA A 1 89 ? -1.669 -9.828 2.236 1.00 90.12 89 ALA A N 1
ATOM 669 C CA . ALA A 1 89 ? -2.644 -9.288 3.188 1.00 90.12 89 ALA A CA 1
ATOM 670 C C . ALA A 1 89 ? -2.740 -7.751 3.131 1.00 90.12 89 ALA A C 1
ATOM 672 O O . ALA A 1 89 ? -3.834 -7.214 2.975 1.00 90.12 89 ALA A O 1
ATOM 673 N N . ASP A 1 90 ? -1.607 -7.050 3.177 1.00 92.94 90 ASP A N 1
ATOM 674 C CA . ASP A 1 90 ? -1.552 -5.585 3.140 1.00 92.94 90 ASP A CA 1
ATOM 675 C C . ASP A 1 90 ? -2.095 -5.052 1.804 1.00 92.94 90 ASP A C 1
ATOM 677 O O . ASP A 1 90 ? -2.882 -4.101 1.777 1.00 92.94 90 ASP A O 1
ATOM 681 N N . HIS A 1 91 ? -1.747 -5.706 0.692 1.00 91.56 91 HIS A N 1
ATOM 682 C CA . HIS A 1 91 ? -2.254 -5.336 -0.629 1.00 91.56 91 HIS A CA 1
ATOM 683 C C . HIS A 1 91 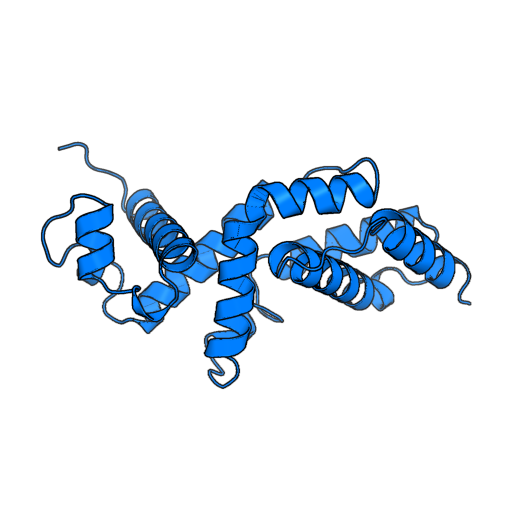? -3.757 -5.589 -0.777 1.00 91.56 91 HIS A C 1
ATOM 685 O O . HIS A 1 91 ? -4.457 -4.723 -1.300 1.00 91.56 91 HIS A O 1
ATOM 691 N N . ARG A 1 92 ? -4.288 -6.700 -0.246 1.00 92.38 92 ARG A N 1
ATOM 692 C CA . ARG A 1 92 ? -5.743 -6.940 -0.190 1.00 92.38 92 ARG A CA 1
ATOM 693 C C . ARG A 1 92 ? -6.465 -5.839 0.572 1.00 92.38 92 ARG A C 1
ATOM 695 O O . ARG A 1 92 ? -7.469 -5.327 0.083 1.00 92.38 92 ARG A O 1
ATOM 702 N N . VAL A 1 93 ? -5.934 -5.432 1.726 1.00 95.38 93 VAL A N 1
ATOM 703 C CA . VAL A 1 93 ? -6.492 -4.314 2.500 1.00 95.38 93 VAL A CA 1
ATOM 704 C C . VAL A 1 93 ? -6.449 -3.022 1.684 1.00 95.38 93 VAL A C 1
ATOM 706 O O . VAL A 1 93 ? -7.465 -2.335 1.595 1.00 95.38 93 VAL A O 1
ATOM 709 N N . ARG A 1 94 ? -5.317 -2.703 1.041 1.00 95.06 94 ARG A N 1
ATOM 710 C CA . ARG A 1 94 ? -5.185 -1.501 0.202 1.00 95.06 94 ARG A CA 1
ATOM 711 C C . ARG A 1 94 ? -6.215 -1.476 -0.929 1.00 95.06 94 ARG A C 1
ATOM 713 O O . ARG A 1 94 ? -6.893 -0.467 -1.095 1.00 95.06 94 ARG A O 1
ATOM 720 N N . PHE A 1 95 ? -6.357 -2.571 -1.675 1.00 93.94 95 PHE A N 1
ATOM 721 C CA . PHE A 1 95 ? -7.309 -2.654 -2.784 1.00 93.94 95 PHE A CA 1
ATOM 722 C C . PHE A 1 95 ? -8.762 -2.587 -2.305 1.00 93.94 95 PHE A C 1
ATOM 724 O O . PHE A 1 95 ? -9.559 -1.854 -2.886 1.00 93.94 95 PHE A O 1
ATOM 731 N N . ALA A 1 96 ? -9.102 -3.268 -1.206 1.00 93.56 96 ALA A N 1
ATOM 732 C CA . ALA A 1 96 ? -10.434 -3.174 -0.612 1.00 93.56 96 ALA A CA 1
ATOM 733 C C . ALA A 1 96 ? -10.770 -1.733 -0.192 1.00 93.56 96 ALA A C 1
ATOM 735 O O . ALA A 1 96 ? -11.874 -1.259 -0.448 1.00 93.56 96 ALA A O 1
ATOM 736 N N . LEU A 1 97 ? -9.809 -1.015 0.400 1.00 95.38 97 LEU A N 1
ATOM 737 C CA . LEU A 1 97 ? -9.974 0.390 0.769 1.00 95.38 97 LEU A CA 1
ATOM 738 C C . LEU A 1 97 ? -10.124 1.306 -0.448 1.00 95.38 97 LEU A C 1
ATOM 740 O O . LEU A 1 97 ? -10.920 2.234 -0.390 1.00 95.38 97 LEU A O 1
ATOM 744 N N . MET A 1 98 ? -9.392 1.065 -1.542 1.00 94.75 98 MET A N 1
ATOM 745 C CA . MET A 1 98 ? -9.547 1.856 -2.771 1.00 94.75 98 MET A CA 1
ATOM 746 C C . MET A 1 98 ? -10.973 1.766 -3.319 1.00 94.75 98 MET A C 1
ATOM 748 O O . MET A 1 98 ? -11.534 2.777 -3.726 1.00 94.75 98 MET A O 1
ATOM 752 N N . VAL A 1 99 ? -11.568 0.570 -3.286 1.00 93.69 99 VAL A N 1
ATOM 753 C CA . VAL A 1 99 ? -12.946 0.354 -3.744 1.00 93.69 99 VAL A CA 1
ATOM 754 C C . VAL A 1 99 ? -13.956 0.967 -2.773 1.00 93.69 99 VAL A C 1
ATOM 756 O O . VAL A 1 99 ? -14.827 1.720 -3.200 1.00 93.69 99 VAL A O 1
ATOM 759 N N . ASP A 1 100 ? -13.839 0.684 -1.473 1.00 94.00 100 ASP A N 1
ATOM 760 C CA . ASP A 1 100 ? -14.798 1.161 -0.463 1.00 94.00 100 ASP A CA 1
ATOM 761 C C . ASP A 1 100 ? -14.789 2.691 -0.325 1.00 94.00 100 ASP A C 1
ATOM 763 O O . ASP A 1 100 ? -15.829 3.317 -0.126 1.00 94.00 100 ASP A O 1
ATOM 767 N N . LEU A 1 101 ? -13.615 3.307 -0.485 1.00 94.62 101 LEU A N 1
ATOM 768 C CA . LEU A 1 101 ? -13.417 4.742 -0.310 1.00 94.62 101 LEU A CA 1
ATOM 769 C C . LEU A 1 101 ? -13.418 5.515 -1.627 1.00 94.62 101 LEU A C 1
ATOM 771 O O . LEU A 1 101 ? -13.108 6.697 -1.596 1.00 94.62 101 LEU A O 1
ATOM 775 N N . ALA A 1 102 ? -13.783 4.916 -2.765 1.00 95.06 102 ALA A N 1
ATOM 776 C CA . ALA A 1 102 ? -13.725 5.566 -4.082 1.00 95.06 102 ALA A CA 1
ATOM 777 C C . ALA A 1 102 ? -14.429 6.942 -4.140 1.00 95.06 102 ALA A C 1
ATOM 779 O O . ALA A 1 102 ? -14.022 7.817 -4.902 1.00 95.06 102 ALA A O 1
ATOM 780 N N . GLY A 1 103 ? -15.469 7.144 -3.321 1.00 94.56 103 GLY A N 1
ATOM 781 C CA . GLY A 1 103 ? -16.205 8.408 -3.204 1.00 94.56 103 GLY A CA 1
ATOM 782 C C . GLY A 1 103 ? -15.712 9.376 -2.118 1.00 94.56 103 GLY A C 1
ATOM 783 O O . GLY A 1 103 ? -16.279 10.459 -1.998 1.00 94.56 103 GLY A O 1
ATOM 784 N N . ASP A 1 104 ? -14.706 9.019 -1.312 1.00 94.75 104 ASP A N 1
ATOM 785 C CA . ASP A 1 104 ? -14.164 9.877 -0.250 1.00 94.75 104 ASP A CA 1
ATOM 786 C C . ASP A 1 104 ? -12.996 10.731 -0.790 1.00 94.75 104 ASP A C 1
ATOM 788 O O . ASP A 1 104 ? -11.892 10.212 -0.995 1.00 94.75 104 ASP A O 1
ATOM 792 N N . PRO A 1 105 ? -13.187 12.049 -0.997 1.00 94.44 105 PRO A N 1
ATOM 793 C CA . PRO A 1 105 ? -12.172 12.905 -1.610 1.00 94.44 105 PRO A CA 1
ATOM 794 C C . PRO A 1 105 ? -10.964 13.169 -0.702 1.00 94.44 105 PRO A C 1
ATOM 796 O O . PRO A 1 105 ? -9.947 13.662 -1.184 1.00 94.44 105 PRO A O 1
ATOM 799 N N . ALA A 1 106 ? -11.055 12.873 0.597 1.00 91.69 106 ALA A N 1
ATOM 800 C CA . ALA A 1 106 ? -9.963 13.075 1.542 1.00 91.69 106 ALA A CA 1
ATOM 801 C C . ALA A 1 106 ? -9.125 11.802 1.722 1.00 91.69 106 ALA A C 1
ATOM 803 O O . ALA A 1 106 ? -7.900 11.882 1.802 1.00 91.69 106 ALA A O 1
ATOM 804 N N . LEU A 1 107 ? -9.765 10.630 1.784 1.00 92.94 107 LEU A N 1
ATOM 805 C CA . LEU A 1 107 ? -9.078 9.364 2.049 1.00 92.94 107 LEU A CA 1
ATOM 806 C C . LEU A 1 107 ? -8.631 8.628 0.785 1.00 92.94 107 LEU A C 1
ATOM 808 O O . LEU A 1 107 ? -7.542 8.054 0.784 1.00 92.94 107 LEU A O 1
ATOM 812 N N . HIS A 1 108 ? -9.419 8.650 -0.294 1.00 94.88 108 HIS A N 1
ATOM 813 C CA . HIS A 1 108 ? -9.071 7.929 -1.521 1.00 94.88 108 HIS A CA 1
ATOM 814 C C . HIS A 1 108 ? -7.721 8.353 -2.126 1.00 94.88 108 HIS A C 1
ATOM 816 O O . HIS A 1 108 ? -6.931 7.476 -2.501 1.00 94.88 108 HIS A O 1
ATOM 822 N N . PRO A 1 109 ? -7.373 9.658 -2.182 1.00 94.44 109 PRO A N 1
ATOM 823 C CA . PRO A 1 109 ? -6.069 10.072 -2.692 1.00 94.44 109 PRO A CA 1
ATOM 824 C C . PRO A 1 109 ? -4.899 9.490 -1.891 1.00 94.44 109 PRO A C 1
ATOM 826 O O . PRO A 1 109 ? -3.870 9.170 -2.478 1.00 94.44 109 PRO A O 1
ATOM 829 N N . LEU A 1 110 ? -5.052 9.271 -0.579 1.00 93.44 110 LEU A N 1
ATOM 830 C CA . LEU A 1 110 ? -3.992 8.716 0.278 1.00 93.44 110 LEU A CA 1
ATOM 831 C C . LEU A 1 110 ? -3.640 7.255 -0.057 1.00 93.44 110 LEU A C 1
ATOM 833 O O . LEU A 1 110 ? -2.588 6.768 0.349 1.00 93.44 110 LEU A O 1
ATOM 837 N N . LEU A 1 111 ? -4.494 6.554 -0.804 1.00 92.38 111 LEU A N 1
ATOM 838 C CA . LEU A 1 111 ? -4.252 5.194 -1.304 1.00 92.38 111 LEU A CA 1
ATOM 839 C C . LEU A 1 111 ? -3.692 5.174 -2.733 1.00 92.38 111 LEU A C 1
ATOM 841 O O . LEU A 1 111 ? -3.237 4.128 -3.202 1.00 92.38 111 LEU A O 1
ATOM 845 N N . THR A 1 112 ? -3.751 6.317 -3.423 1.00 91.44 112 THR A N 1
ATOM 846 C CA . THR A 1 112 ? -3.495 6.451 -4.859 1.00 91.44 112 THR A CA 1
ATOM 847 C C . THR A 1 112 ? -2.519 7.603 -5.132 1.00 91.44 112 THR A C 1
ATOM 849 O O . THR A 1 112 ? -1.314 7.468 -4.913 1.00 91.44 112 THR A O 1
ATOM 852 N N . THR A 1 113 ? -3.015 8.744 -5.610 1.00 89.06 113 THR A N 1
ATOM 853 C CA . THR A 1 113 ? -2.223 9.862 -6.140 1.00 89.06 113 THR A CA 1
ATOM 854 C C . THR A 1 113 ? -1.463 10.644 -5.072 1.00 89.06 113 THR A C 1
ATOM 856 O O . THR A 1 113 ? -0.388 11.158 -5.363 1.00 89.06 113 THR A O 1
ATOM 859 N N . ALA A 1 114 ? -1.979 10.692 -3.845 1.00 92.50 114 ALA A N 1
ATOM 860 C CA . ALA A 1 114 ? -1.388 11.367 -2.691 1.00 92.50 114 ALA A CA 1
ATOM 861 C C . ALA A 1 114 ? -0.840 10.379 -1.644 1.00 92.50 114 ALA A C 1
ATOM 863 O O . ALA A 1 114 ? -0.655 10.742 -0.481 1.00 92.50 114 ALA A O 1
ATOM 864 N N . SER A 1 115 ? -0.597 9.122 -2.030 1.00 91.62 115 SER A N 1
ATOM 865 C CA . SER A 1 115 ? 0.006 8.137 -1.130 1.00 91.62 115 SER A CA 1
ATOM 866 C C . SER A 1 115 ? 1.386 8.602 -0.642 1.00 91.62 115 SER A C 1
ATOM 868 O O . SER A 1 115 ? 2.201 9.030 -1.463 1.00 91.62 115 SER A O 1
ATOM 870 N N . PRO A 1 116 ? 1.717 8.451 0.656 1.00 88.62 116 PRO A N 1
ATOM 871 C CA . PRO A 1 116 ? 3.059 8.743 1.163 1.00 88.62 116 PRO A CA 1
ATOM 872 C C . PRO A 1 116 ? 4.167 7.935 0.466 1.00 88.62 116 PRO A C 1
ATOM 874 O O . PRO A 1 116 ? 5.303 8.390 0.383 1.00 88.62 116 PRO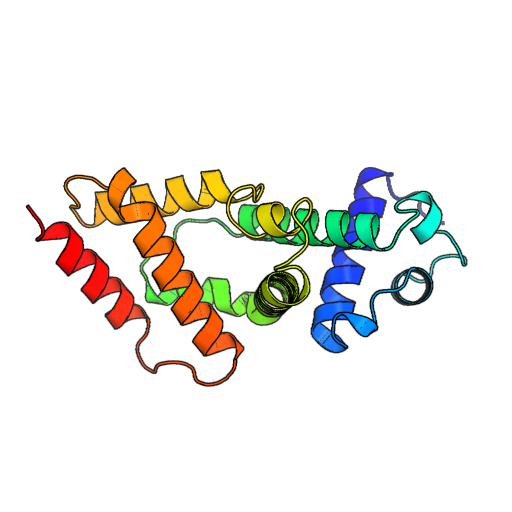 A O 1
ATOM 877 N N . ALA A 1 117 ? 3.838 6.756 -0.074 1.00 90.19 117 ALA A N 1
ATOM 878 C CA . ALA A 1 117 ? 4.779 5.909 -0.807 1.00 90.19 117 ALA A CA 1
ATOM 879 C C . ALA A 1 117 ? 4.902 6.275 -2.302 1.00 90.19 117 ALA A C 1
ATOM 881 O O . ALA A 1 117 ? 5.747 5.730 -3.009 1.00 90.19 117 ALA A O 1
ATOM 882 N N . ARG A 1 118 ? 4.081 7.210 -2.806 1.00 91.62 118 ARG A N 1
ATOM 883 C CA . ARG A 1 118 ? 3.957 7.513 -4.242 1.00 91.62 118 ARG A CA 1
ATOM 884 C C . ARG A 1 118 ? 5.273 7.936 -4.887 1.00 91.62 118 ARG A C 1
ATOM 886 O O . ARG A 1 118 ? 5.610 7.415 -5.946 1.00 91.62 118 ARG A O 1
ATOM 893 N N . ALA A 1 119 ? 5.989 8.875 -4.268 1.00 91.81 119 ALA A N 1
ATOM 894 C CA . ALA A 1 119 ? 7.257 9.387 -4.794 1.00 91.81 119 ALA A CA 1
ATOM 895 C C . ALA A 1 119 ? 8.314 8.277 -4.889 1.00 91.81 119 ALA A C 1
ATOM 897 O O . ALA A 1 119 ? 9.037 8.170 -5.872 1.00 91.81 119 ALA A O 1
ATOM 898 N N . ALA A 1 120 ? 8.332 7.408 -3.886 1.00 90.50 120 ALA A N 1
ATOM 899 C CA . ALA A 1 120 ? 9.196 6.245 -3.804 1.00 90.50 120 ALA A CA 1
ATOM 900 C C . ALA A 1 120 ? 8.902 5.226 -4.921 1.00 90.50 120 ALA A C 1
ATOM 902 O O . ALA A 1 120 ? 9.821 4.777 -5.603 1.00 90.50 120 ALA A O 1
ATOM 903 N N . PHE A 1 121 ? 7.623 4.929 -5.177 1.00 90.38 121 PHE A N 1
ATOM 904 C CA . PHE A 1 121 ? 7.230 4.068 -6.297 1.00 90.38 121 PHE A CA 1
ATOM 905 C C . PHE A 1 121 ? 7.583 4.659 -7.656 1.00 90.38 121 PHE A C 1
ATOM 907 O O . PHE A 1 121 ? 8.020 3.920 -8.533 1.00 90.38 121 PHE A O 1
ATOM 914 N N . LE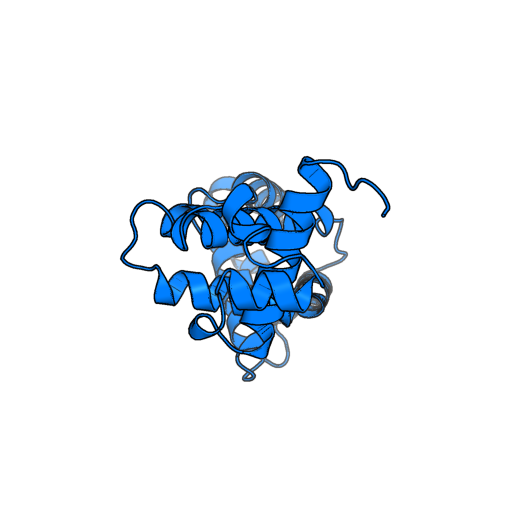U A 1 122 ? 7.393 5.970 -7.840 1.00 93.94 122 LEU A N 1
ATOM 915 C CA . LEU A 1 122 ? 7.798 6.651 -9.072 1.00 93.94 122 LEU A CA 1
ATOM 916 C C . LEU A 1 122 ? 9.298 6.514 -9.291 1.00 93.94 122 LEU A C 1
ATOM 918 O O . LEU A 1 122 ? 9.698 6.012 -10.331 1.00 93.94 122 LEU A O 1
ATOM 922 N N . ALA A 1 123 ? 10.110 6.841 -8.286 1.00 92.62 123 ALA A N 1
ATOM 923 C CA . ALA A 1 123 ? 11.560 6.724 -8.379 1.00 92.62 123 ALA A CA 1
ATOM 924 C C . ALA A 1 123 ? 12.017 5.285 -8.691 1.00 92.62 123 ALA A C 1
ATOM 926 O O . ALA A 1 123 ? 12.883 5.078 -9.542 1.00 92.62 123 ALA A O 1
ATOM 927 N N . ALA A 1 124 ? 11.413 4.277 -8.053 1.00 90.56 124 ALA A N 1
ATOM 928 C CA . ALA A 1 124 ? 11.724 2.872 -8.321 1.00 90.56 124 ALA A CA 1
ATOM 929 C C . ALA A 1 124 ? 11.322 2.444 -9.745 1.00 90.56 124 ALA A C 1
ATOM 931 O O . ALA A 1 124 ? 12.085 1.760 -10.434 1.00 90.56 124 ALA A O 1
ATOM 932 N N . ALA A 1 125 ? 10.145 2.868 -10.210 1.00 92.75 125 ALA A N 1
ATOM 933 C CA . ALA A 1 125 ? 9.669 2.587 -11.560 1.00 92.75 125 ALA A CA 1
ATOM 934 C C . ALA A 1 125 ? 10.534 3.281 -12.623 1.00 92.75 125 ALA A C 1
ATOM 936 O O . ALA A 1 125 ? 10.924 2.642 -13.597 1.00 92.75 125 ALA A O 1
ATOM 937 N N . GLU A 1 126 ? 10.890 4.549 -12.413 1.00 95.00 126 GLU A N 1
ATOM 938 C CA . GLU A 1 126 ? 11.800 5.312 -13.273 1.00 95.00 126 GLU A CA 1
ATOM 939 C C . GLU A 1 126 ? 13.173 4.651 -13.361 1.00 95.00 126 GLU A C 1
ATOM 941 O O . GLU A 1 126 ? 13.685 4.447 -14.458 1.00 95.00 126 GLU A O 1
ATOM 946 N N . SER A 1 127 ? 13.744 4.239 -12.225 1.00 92.50 127 SER A N 1
ATOM 947 C CA . SER A 1 127 ? 15.021 3.521 -12.197 1.00 92.50 127 SER A CA 1
ATOM 948 C C . SER A 1 127 ? 14.953 2.201 -12.972 1.00 92.50 127 SER A C 1
ATOM 950 O O . SER A 1 127 ? 15.854 1.900 -13.754 1.00 92.50 127 SER A O 1
ATOM 952 N N . THR A 1 128 ? 13.859 1.449 -12.821 1.00 91.88 128 THR A N 1
ATOM 953 C CA . THR A 1 128 ? 13.634 0.188 -13.546 1.00 91.88 128 THR A CA 1
ATOM 954 C C . THR A 1 128 ? 13.518 0.418 -15.055 1.00 91.88 128 THR A C 1
ATOM 956 O O . THR A 1 128 ? 14.113 -0.310 -15.847 1.00 91.88 128 THR A O 1
ATOM 959 N N . LEU A 1 129 ? 12.775 1.446 -15.467 1.00 94.12 129 LEU A N 1
ATOM 960 C CA . LEU A 1 129 ? 12.587 1.809 -16.873 1.00 94.12 129 LEU A CA 1
ATOM 961 C C . LEU A 1 129 ? 13.880 2.324 -17.513 1.00 94.12 129 LEU A C 1
ATOM 963 O O . LEU A 1 129 ? 14.196 1.941 -18.637 1.00 94.12 129 LEU A O 1
ATOM 967 N N . ALA A 1 130 ? 14.652 3.136 -16.789 1.00 93.88 130 ALA A N 1
ATOM 968 C CA . ALA A 1 130 ? 15.958 3.608 -17.234 1.00 93.88 130 ALA A CA 1
ATOM 969 C C . ALA A 1 130 ? 16.934 2.440 -17.437 1.00 93.88 130 ALA A C 1
ATOM 971 O O . ALA A 1 130 ? 17.591 2.359 -18.472 1.00 93.88 130 ALA A O 1
ATOM 972 N N . ALA A 1 131 ? 16.975 1.489 -16.496 1.00 91.75 131 ALA A N 1
ATOM 973 C CA . ALA A 1 131 ? 17.792 0.281 -16.620 1.00 91.75 131 ALA A CA 1
ATOM 974 C C . ALA A 1 131 ? 17.369 -0.607 -17.805 1.00 91.75 131 ALA A C 1
ATOM 976 O O . ALA A 1 131 ? 18.203 -1.297 -18.386 1.00 91.75 131 ALA A O 1
ATOM 977 N N . ALA A 1 132 ? 16.090 -0.568 -18.187 1.00 91.94 132 ALA A N 1
ATOM 978 C CA . ALA A 1 132 ? 15.569 -1.260 -19.362 1.00 91.94 132 ALA A CA 1
ATOM 979 C C . ALA A 1 132 ? 15.819 -0.518 -20.692 1.00 91.94 132 ALA A C 1
ATOM 981 O O . ALA A 1 132 ? 15.532 -1.080 -21.746 1.00 91.94 132 ALA A O 1
ATOM 982 N N . GLY A 1 133 ? 16.351 0.711 -20.664 1.00 94.88 133 GLY A N 1
ATOM 983 C CA . GLY A 1 133 ? 16.656 1.503 -21.860 1.00 94.88 133 GLY A CA 1
ATOM 984 C C . GLY A 1 133 ? 15.514 2.393 -22.362 1.00 94.88 133 GLY A C 1
ATOM 985 O O . GLY A 1 133 ? 15.528 2.786 -23.524 1.00 94.88 133 GLY A O 1
ATOM 986 N N . ALA A 1 134 ? 14.522 2.713 -21.525 1.00 95.81 134 ALA A N 1
ATOM 987 C CA . ALA A 1 134 ? 13.456 3.644 -21.897 1.00 95.81 134 ALA A CA 1
ATOM 988 C C . ALA A 1 134 ? 14.004 5.057 -22.178 1.00 95.81 134 ALA A C 1
ATOM 990 O O . ALA A 1 134 ? 14.754 5.600 -21.366 1.00 95.81 134 ALA A O 1
ATOM 991 N N . ALA A 1 135 ? 13.575 5.673 -23.286 1.00 95.00 135 ALA A N 1
ATOM 992 C CA . ALA A 1 135 ? 13.978 7.033 -23.656 1.00 95.00 135 ALA A CA 1
ATOM 993 C C . ALA A 1 135 ? 13.430 8.109 -22.694 1.00 95.00 135 ALA A C 1
ATOM 995 O O . ALA A 1 135 ? 14.122 9.081 -22.399 1.00 95.00 135 ALA A O 1
ATOM 996 N N . ASP A 1 136 ? 12.214 7.912 -22.167 1.00 96.00 136 ASP A N 1
ATOM 997 C CA . ASP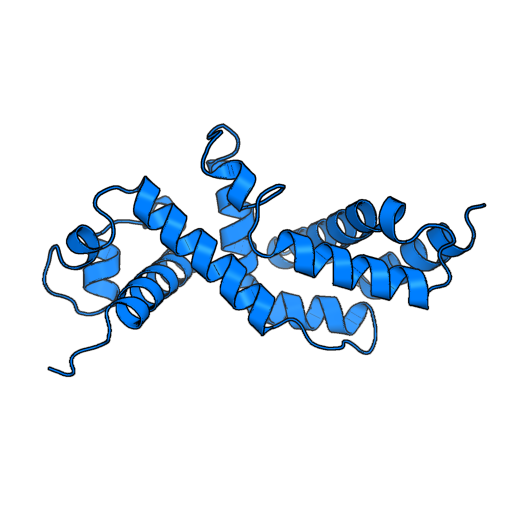 A 1 136 ? 11.568 8.801 -21.186 1.00 96.00 136 ASP A CA 1
ATOM 998 C C . ASP A 1 136 ? 11.004 8.002 -19.986 1.00 96.00 136 ASP A C 1
ATOM 1000 O O . ASP A 1 136 ? 9.800 7.727 -19.905 1.00 96.00 136 ASP A O 1
ATOM 1004 N N . PRO A 1 137 ? 11.861 7.572 -19.037 1.00 96.31 137 PRO A N 1
ATOM 1005 C CA . PRO A 1 137 ? 11.441 6.749 -17.902 1.00 96.31 137 PRO A CA 1
ATOM 1006 C C . PRO A 1 137 ? 10.339 7.394 -17.048 1.00 96.31 137 PRO A C 1
ATOM 1008 O O . PRO A 1 137 ? 9.403 6.708 -16.633 1.00 96.31 137 PRO A O 1
ATOM 1011 N N . ALA A 1 138 ? 10.413 8.710 -16.826 1.00 96.38 138 ALA A N 1
ATOM 1012 C CA . ALA A 1 138 ? 9.457 9.461 -16.010 1.00 96.38 138 ALA A CA 1
ATOM 1013 C C . ALA A 1 138 ? 8.044 9.421 -16.602 1.00 96.38 138 ALA A C 1
ATOM 1015 O O . ALA A 1 138 ? 7.069 9.166 -15.888 1.00 96.38 138 ALA A O 1
ATOM 1016 N N . ARG A 1 139 ? 7.922 9.580 -17.925 1.00 96.25 139 ARG A N 1
ATOM 1017 C CA . ARG A 1 139 ? 6.639 9.460 -18.627 1.00 96.25 139 ARG A CA 1
ATOM 1018 C C . ARG A 1 139 ? 6.017 8.071 -18.494 1.00 96.25 139 ARG A C 1
ATOM 1020 O O . ARG A 1 139 ? 4.794 7.957 -18.400 1.00 96.25 139 ARG A O 1
ATOM 1027 N N . HIS A 1 140 ? 6.831 7.017 -18.492 1.00 96.06 140 HIS A N 1
ATOM 1028 C CA . HIS A 1 140 ? 6.354 5.629 -18.479 1.00 96.06 140 HIS A CA 1
ATOM 1029 C C . HIS A 1 140 ? 6.172 5.034 -17.073 1.00 96.06 140 HIS A C 1
ATOM 1031 O O . HIS A 1 140 ? 5.502 4.003 -16.929 1.00 96.06 140 HIS A O 1
ATOM 1037 N N . ALA A 1 141 ? 6.703 5.678 -16.031 1.00 95.44 141 ALA A N 1
ATOM 1038 C CA . ALA A 1 141 ? 6.644 5.197 -14.651 1.00 95.44 141 ALA A CA 1
ATOM 1039 C C . ALA A 1 141 ? 5.216 4.967 -14.116 1.00 95.44 141 ALA A C 1
ATOM 1041 O O . ALA A 1 141 ? 4.976 3.903 -13.537 1.00 95.44 141 ALA A O 1
ATOM 1042 N N . PRO A 1 142 ? 4.225 5.861 -14.335 1.00 95.44 142 PRO A N 1
ATOM 1043 C CA . PRO A 1 142 ? 2.845 5.594 -13.922 1.00 95.44 142 PRO A CA 1
ATOM 1044 C C . PRO A 1 142 ? 2.254 4.330 -14.563 1.00 95.44 142 PRO A C 1
ATOM 1046 O O . PRO A 1 142 ? 1.516 3.605 -13.900 1.00 95.44 142 PRO A O 1
ATOM 1049 N N . GLY A 1 143 ? 2.603 4.049 -15.824 1.00 96.00 143 GLY A N 1
ATOM 1050 C CA . GLY A 1 143 ? 2.144 2.860 -16.542 1.00 96.00 143 GLY A CA 1
ATOM 1051 C C . GLY A 1 143 ? 2.731 1.568 -15.977 1.00 96.00 143 GLY A C 1
ATOM 1052 O O . GLY A 1 143 ? 1.998 0.602 -15.781 1.00 96.00 143 GLY A O 1
ATOM 1053 N N . LEU A 1 144 ? 4.023 1.567 -15.625 1.00 95.44 144 LEU A N 1
ATOM 1054 C CA . LEU A 1 144 ? 4.655 0.412 -14.979 1.00 95.44 144 LEU A CA 1
ATOM 1055 C C . LEU A 1 144 ? 4.023 0.123 -13.611 1.00 95.44 144 LEU A C 1
ATOM 1057 O O . LEU A 1 144 ? 3.736 -1.028 -13.297 1.00 95.44 144 LEU A O 1
ATOM 1061 N N . ILE A 1 145 ? 3.763 1.165 -12.817 1.00 93.56 145 ILE A N 1
ATOM 1062 C CA . ILE A 1 145 ? 3.100 1.024 -11.513 1.00 93.56 145 ILE A CA 1
ATOM 1063 C C . ILE A 1 145 ? 1.696 0.442 -11.688 1.00 93.56 145 ILE A C 1
ATOM 1065 O O . ILE A 1 145 ? 1.342 -0.492 -10.978 1.00 93.56 145 ILE A O 1
ATOM 1069 N N . ALA A 1 146 ? 0.919 0.941 -12.655 1.00 95.25 146 ALA A N 1
ATOM 1070 C CA . ALA A 1 146 ? -0.413 0.416 -12.945 1.00 95.25 146 ALA A CA 1
ATOM 1071 C C . ALA A 1 146 ? -0.379 -1.060 -13.382 1.00 95.25 146 ALA A C 1
ATOM 1073 O O . ALA A 1 146 ? -1.226 -1.843 -12.954 1.00 95.25 146 ALA A O 1
ATOM 1074 N N . LEU A 1 147 ? 0.613 -1.455 -14.188 1.00 95.88 147 LEU A N 1
ATOM 1075 C CA . LEU A 1 147 ? 0.808 -2.848 -14.594 1.00 95.88 147 LEU A CA 1
ATOM 1076 C C . LEU A 1 147 ? 1.115 -3.752 -13.394 1.00 95.88 147 LEU A C 1
ATOM 1078 O O . LEU A 1 147 ? 0.478 -4.791 -13.230 1.00 95.88 147 LEU A O 1
ATOM 1082 N N . VAL A 1 148 ? 2.073 -3.354 -12.554 1.00 92.81 148 VAL A N 1
ATOM 1083 C CA . VAL A 1 148 ? 2.453 -4.112 -11.352 1.00 92.81 148 VAL A CA 1
ATOM 1084 C C . VAL A 1 148 ? 1.274 -4.217 -10.386 1.00 92.81 148 VAL A C 1
ATOM 1086 O O . VAL A 1 148 ? 0.994 -5.309 -9.899 1.00 92.81 148 VAL A O 1
ATOM 1089 N N . ASP A 1 149 ? 0.539 -3.125 -10.160 1.00 92.31 149 ASP A N 1
ATOM 1090 C CA . ASP A 1 149 ? -0.668 -3.125 -9.330 1.00 92.31 149 ASP A CA 1
ATOM 1091 C C . ASP A 1 149 ? -1.745 -4.068 -9.881 1.00 92.31 149 ASP A C 1
ATOM 1093 O O . ASP A 1 149 ? -2.377 -4.781 -9.104 1.00 92.31 149 ASP A O 1
ATOM 1097 N N . GLY A 1 150 ? -1.932 -4.115 -11.204 1.00 94.00 150 GLY A N 1
ATOM 1098 C CA . GLY A 1 150 ? -2.875 -5.026 -11.855 1.00 94.00 150 GLY A CA 1
ATOM 1099 C C . GLY A 1 150 ? -2.497 -6.499 -11.682 1.00 94.00 150 GLY A C 1
ATOM 1100 O O . GLY A 1 150 ? -3.338 -7.307 -11.295 1.00 94.00 150 GLY A O 1
ATOM 1101 N N . LEU A 1 151 ? -1.226 -6.844 -11.900 1.00 93.81 151 LEU A N 1
ATOM 1102 C CA . LEU A 1 151 ? -0.719 -8.210 -11.701 1.00 93.81 151 LEU A CA 1
ATOM 1103 C C . LEU A 1 151 ? -0.775 -8.631 -10.229 1.00 93.81 151 LEU A C 1
ATOM 1105 O O . LEU A 1 151 ? -1.095 -9.774 -9.905 1.00 93.81 151 LEU A O 1
ATOM 1109 N N . LEU A 1 152 ? -0.489 -7.698 -9.323 1.00 91.56 152 LEU A N 1
ATOM 1110 C CA . LEU A 1 152 ? -0.590 -7.938 -7.893 1.00 91.56 152 LEU A CA 1
ATOM 1111 C C . LEU A 1 152 ? -2.044 -8.132 -7.462 1.00 91.56 152 LEU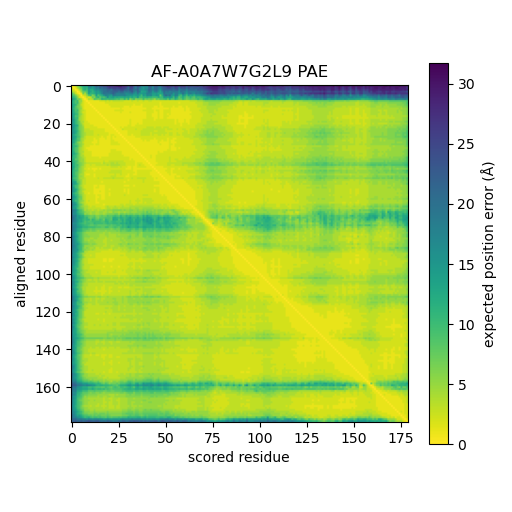 A C 1
ATOM 1113 O O . LEU A 1 152 ? -2.318 -9.046 -6.689 1.00 91.56 152 LEU A O 1
ATOM 1117 N N . PHE A 1 153 ? -2.970 -7.318 -7.977 1.00 92.94 153 PHE A N 1
ATOM 1118 C CA . PHE A 1 153 ? -4.404 -7.483 -7.753 1.00 92.94 153 PHE A CA 1
ATOM 1119 C C . PHE A 1 153 ? -4.888 -8.860 -8.220 1.00 92.94 153 PHE A C 1
ATOM 1121 O O . PHE A 1 153 ? -5.506 -9.580 -7.440 1.00 92.94 153 PHE A O 1
ATOM 1128 N N . ASP A 1 154 ? -4.555 -9.249 -9.452 1.00 92.19 154 ASP A N 1
ATOM 1129 C CA . ASP A 1 154 ? -4.913 -10.546 -10.038 1.00 92.19 154 ASP A CA 1
ATOM 1130 C C . ASP A 1 154 ? -4.425 -11.727 -9.180 1.00 92.19 154 ASP A C 1
ATOM 1132 O O . ASP A 1 154 ? -5.184 -12.656 -8.879 1.00 92.19 154 ASP A O 1
ATOM 1136 N N . ARG A 1 155 ? -3.183 -11.647 -8.687 1.00 88.69 155 ARG A N 1
ATOM 1137 C CA . ARG A 1 155 ? -2.616 -12.645 -7.775 1.00 88.69 155 ARG A CA 1
ATOM 1138 C C . ARG A 1 155 ? -3.336 -12.689 -6.431 1.00 88.69 155 ARG A C 1
ATOM 1140 O O . ARG A 1 155 ? -3.677 -13.774 -5.965 1.00 88.69 155 ARG A O 1
ATOM 1147 N N . VAL A 1 156 ? -3.576 -11.546 -5.785 1.00 88.88 156 VAL A N 1
ATOM 1148 C CA . VAL A 1 156 ? -4.229 -11.544 -4.461 1.00 88.88 156 VAL A CA 1
ATOM 1149 C C . VAL A 1 156 ? -5.730 -11.839 -4.521 1.00 88.88 156 VAL A C 1
ATOM 1151 O O . VAL A 1 156 ? -6.304 -12.232 -3.504 1.00 88.88 156 VAL A O 1
ATOM 1154 N N . ALA A 1 157 ? -6.357 -11.665 -5.687 1.00 87.88 157 ALA A N 1
ATOM 1155 C CA . ALA A 1 157 ? -7.734 -12.066 -5.967 1.00 87.88 157 ALA A CA 1
ATOM 1156 C C . ALA A 1 157 ? -7.879 -13.579 -6.223 1.00 87.88 157 ALA A C 1
ATOM 1158 O O . ALA A 1 157 ? -8.997 -14.089 -6.200 1.00 87.88 157 ALA A O 1
ATOM 1159 N N . GLY A 1 158 ? -6.766 -14.300 -6.413 1.00 85.38 158 GLY A N 1
ATOM 1160 C CA . GLY A 1 158 ? -6.734 -15.757 -6.562 1.00 85.38 158 GLY A CA 1
ATOM 1161 C C . GLY A 1 158 ? -6.762 -16.270 -8.004 1.00 85.38 158 GLY A C 1
ATOM 1162 O O . GLY A 1 158 ? -6.818 -17.482 -8.185 1.00 85.38 158 GLY A O 1
ATOM 1163 N N . SER A 1 159 ? -6.710 -15.389 -9.007 1.00 83.19 159 SER A N 1
ATOM 1164 C CA . SER A 1 159 ? -6.630 -15.779 -10.424 1.00 83.19 159 SER A CA 1
ATOM 1165 C C . SER A 1 159 ? -5.197 -16.117 -10.842 1.00 83.19 159 SER A C 1
ATOM 1167 O O . SER A 1 159 ? -4.990 -17.147 -11.467 1.00 83.19 159 SER A O 1
ATOM 1169 N N . ALA A 1 160 ? -4.237 -15.270 -10.448 1.00 79.25 160 ALA A N 1
ATOM 1170 C CA . ALA A 1 160 ? -2.793 -15.370 -10.685 1.00 79.25 160 ALA A CA 1
ATOM 1171 C C . ALA A 1 160 ? -2.373 -15.849 -12.092 1.00 79.25 160 ALA A C 1
ATOM 1173 O O . ALA A 1 160 ? -2.231 -17.042 -12.338 1.00 79.25 160 ALA A O 1
ATOM 1174 N N . VAL A 1 161 ? -2.037 -14.907 -12.980 1.00 83.44 161 VAL A N 1
ATOM 1175 C CA . VAL A 1 161 ? -1.311 -15.192 -14.235 1.00 83.44 161 VAL A CA 1
ATOM 1176 C C . VAL A 1 161 ? -0.072 -16.065 -13.969 1.00 83.44 161 VAL A C 1
ATOM 1178 O O . VAL A 1 161 ? 0.703 -15.770 -13.058 1.00 83.44 161 VAL A O 1
ATOM 1181 N N . ASP A 1 162 ? 0.148 -17.086 -14.806 1.00 83.44 162 ASP A N 1
ATOM 1182 C CA . ASP A 1 162 ? 1.223 -18.081 -14.641 1.00 83.44 162 ASP A CA 1
ATOM 1183 C C . ASP A 1 162 ? 2.635 -17.469 -14.694 1.00 83.44 162 ASP A C 1
ATOM 1185 O O . ASP A 1 162 ? 3.510 -17.801 -13.891 1.00 83.44 162 ASP A O 1
ATOM 1189 N N . HIS A 1 163 ? 2.858 -16.531 -15.622 1.00 87.12 163 HIS A N 1
ATOM 1190 C CA . HIS A 1 163 ? 4.176 -15.948 -15.904 1.00 87.12 163 HIS A CA 1
ATOM 1191 C C . HIS A 1 163 ? 4.160 -14.413 -15.834 1.00 87.12 163 HIS A C 1
ATOM 1193 O O . HIS A 1 163 ? 4.413 -13.723 -16.825 1.00 87.12 163 HIS A O 1
ATOM 1199 N N . PRO A 1 164 ? 3.886 -13.813 -14.666 1.00 88.00 164 PRO A N 1
ATOM 1200 C CA . PRO A 1 164 ? 3.671 -12.373 -14.584 1.00 88.00 164 PRO A CA 1
ATOM 1201 C C . PRO A 1 164 ? 4.980 -11.581 -14.763 1.00 88.00 164 PRO A C 1
ATOM 1203 O O . PRO A 1 164 ? 4.961 -10.438 -15.218 1.00 88.00 164 PRO A O 1
ATOM 1206 N N . GLY A 1 165 ? 6.135 -12.209 -14.503 1.00 89.81 165 GLY A N 1
ATOM 1207 C CA . GLY A 1 165 ? 7.443 -11.649 -14.845 1.00 89.81 165 GLY A CA 1
ATOM 1208 C C . GLY A 1 165 ? 7.623 -11.441 -16.353 1.00 89.81 165 GLY A C 1
ATOM 1209 O O . GLY A 1 165 ? 8.166 -10.416 -16.758 1.00 89.81 165 GLY A O 1
ATOM 1210 N N . GLU A 1 166 ? 7.103 -12.347 -17.191 1.00 92.56 166 GLU A N 1
ATOM 1211 C CA . GLU A 1 166 ? 7.165 -12.209 -18.651 1.00 92.56 166 GLU A CA 1
ATOM 1212 C C . GLU A 1 166 ? 6.312 -11.043 -19.150 1.00 92.56 166 GLU A C 1
ATOM 1214 O O . GLU A 1 166 ? 6.742 -10.319 -20.050 1.00 92.56 166 GLU A O 1
ATOM 1219 N N . VAL A 1 167 ? 5.151 -10.812 -18.527 1.00 94.75 167 VAL A N 1
ATOM 1220 C CA . VAL A 1 167 ? 4.276 -9.669 -18.832 1.00 94.75 167 VAL A CA 1
ATOM 1221 C C . VAL A 1 167 ? 5.004 -8.351 -18.561 1.00 94.75 167 VAL A C 1
ATOM 1223 O O . VAL A 1 167 ? 5.028 -7.464 -19.417 1.00 94.75 167 VAL A O 1
ATOM 1226 N N . ILE A 1 168 ? 5.661 -8.229 -17.403 1.00 94.38 168 ILE A N 1
ATOM 1227 C CA . ILE A 1 168 ? 6.436 -7.028 -17.069 1.00 94.38 168 ILE A CA 1
ATOM 1228 C C . ILE A 1 168 ? 7.636 -6.885 -18.011 1.00 94.38 168 ILE A C 1
ATOM 1230 O O . ILE A 1 168 ? 7.874 -5.799 -18.537 1.00 94.38 168 ILE A O 1
ATOM 1234 N N . SER A 1 169 ? 8.374 -7.963 -18.288 1.00 93.31 169 SER A N 1
ATOM 1235 C CA . SER A 1 169 ? 9.492 -7.923 -19.238 1.00 93.31 169 SER A CA 1
ATOM 1236 C C . SER A 1 169 ? 9.052 -7.523 -20.649 1.00 93.31 169 SER A C 1
ATOM 1238 O O . SER A 1 169 ? 9.772 -6.787 -21.322 1.00 93.31 169 SER A O 1
ATOM 1240 N N . ALA A 1 170 ? 7.882 -7.972 -21.108 1.00 95.00 170 ALA A N 1
ATOM 1241 C CA . ALA A 1 170 ? 7.319 -7.572 -22.393 1.00 95.00 170 ALA A CA 1
ATOM 1242 C C . ALA A 1 170 ? 6.971 -6.078 -22.419 1.00 95.00 170 ALA A C 1
ATOM 1244 O O . ALA A 1 170 ? 7.330 -5.396 -23.379 1.00 95.00 170 ALA A O 1
ATOM 1245 N N . TYR A 1 171 ? 6.356 -5.558 -21.352 1.00 95.69 171 TYR A N 1
ATOM 1246 C CA . TYR A 1 171 ? 6.097 -4.124 -21.202 1.00 95.69 171 TYR A CA 1
ATOM 1247 C C . TYR A 1 171 ? 7.393 -3.304 -21.243 1.00 95.69 171 TYR A C 1
ATOM 1249 O O . TYR A 1 171 ? 7.490 -2.353 -22.016 1.00 95.69 171 TYR A O 1
ATOM 1257 N N . LEU A 1 172 ? 8.415 -3.701 -20.474 1.00 94.81 172 LEU A N 1
ATOM 1258 C CA . LEU A 1 172 ? 9.707 -3.008 -20.432 1.00 94.81 172 LEU A CA 1
ATOM 1259 C C . LEU A 1 172 ? 10.385 -2.972 -21.809 1.00 94.81 172 LEU A C 1
ATOM 1261 O O . LEU A 1 172 ? 10.827 -1.909 -22.237 1.00 94.81 172 LEU A O 1
ATOM 1265 N N . ARG A 1 173 ? 10.407 -4.099 -22.537 1.00 95.12 173 ARG A N 1
ATOM 1266 C CA . ARG A 1 173 ? 10.935 -4.145 -23.913 1.00 95.12 173 ARG A CA 1
ATOM 1267 C C . ARG A 1 173 ? 10.146 -3.252 -24.867 1.00 95.12 173 ARG A C 1
ATOM 1269 O O . ARG A 1 173 ? 10.746 -2.578 -25.695 1.00 95.12 173 ARG A O 1
ATOM 1276 N N . GLY A 1 174 ? 8.817 -3.252 -24.759 1.00 95.38 174 GLY A N 1
ATOM 1277 C CA . GLY A 1 174 ? 7.950 -2.428 -25.600 1.00 95.38 174 GLY A CA 1
ATOM 1278 C C . GLY A 1 174 ? 8.191 -0.934 -25.394 1.00 95.38 174 GLY A C 1
ATOM 1279 O O . GLY A 1 174 ? 8.281 -0.194 -26.367 1.00 95.38 174 GLY A O 1
ATOM 1280 N N . VAL A 1 175 ? 8.357 -0.504 -24.142 1.00 94.25 175 VAL A N 1
ATOM 1281 C CA . VAL A 1 175 ? 8.689 0.889 -23.813 1.00 94.25 175 VAL A CA 1
ATOM 1282 C C . VAL A 1 175 ? 10.097 1.261 -24.281 1.00 94.25 175 VAL A C 1
ATOM 1284 O O . VAL A 1 175 ? 10.279 2.340 -24.829 1.00 94.25 175 VAL A O 1
ATOM 1287 N N . ALA A 1 176 ? 11.085 0.380 -24.112 1.00 92.88 176 ALA A N 1
ATOM 1288 C CA . ALA A 1 176 ? 12.456 0.634 -24.564 1.00 92.88 176 ALA A CA 1
ATOM 1289 C C . ALA A 1 176 ? 12.585 0.730 -26.095 1.00 92.88 176 ALA A C 1
ATOM 1291 O O . ALA A 1 176 ? 13.461 1.422 -26.603 1.00 92.88 176 ALA A O 1
ATOM 1292 N N . ALA A 1 177 ? 11.716 0.038 -26.834 1.00 90.62 177 ALA A N 1
ATOM 1293 C CA . ALA A 1 177 ? 11.664 0.100 -28.292 1.00 90.62 177 ALA A CA 1
ATOM 1294 C C . ALA A 1 177 ? 10.818 1.270 -28.828 1.00 90.62 177 ALA A C 1
ATOM 1296 O O . ALA A 1 177 ? 10.822 1.511 -30.037 1.00 90.62 177 ALA A O 1
ATOM 1297 N N . ALA A 1 178 ? 10.060 1.958 -27.968 1.00 83.38 178 ALA A N 1
ATOM 1298 C CA . ALA A 1 178 ? 9.249 3.097 -28.372 1.00 83.38 178 ALA A CA 1
ATOM 1299 C C . ALA A 1 178 ? 10.151 4.321 -28.640 1.00 83.38 178 ALA A C 1
ATOM 1301 O O . ALA A 1 178 ? 11.071 4.570 -27.859 1.00 83.38 178 ALA A O 1
ATOM 1302 N N . PRO A 1 179 ? 9.911 5.054 -29.741 1.00 62.41 179 PRO A N 1
ATOM 1303 C CA . PRO A 1 179 ? 10.717 6.210 -30.127 1.00 62.41 179 PRO A CA 1
ATOM 1304 C C . PRO A 1 179 ? 10.518 7.425 -29.213 1.00 62.41 179 PRO A C 1
ATOM 1306 O O . PRO A 1 179 ? 9.416 7.575 -28.629 1.00 62.41 179 PRO A O 1
#

Mean predicted aligned error: 4.76 Å

Sequence (179 aa):
MKVVPNTDRRAAIGDAAVALVAEQGLRALTHRAIDRALELPAGSTSYYARTRRQLIELMVQRLAGRTLTDMGPVSGPGELLDRLAERAADHRVRFALMVDLAGDPALHPLLTTASPARAAFLAAAESTLAAAGAADPARHAPGLIALVDGLLFDRVAGSAVDHPGEVISAYLRGVAAAP

Nearest PDB structures (foldseek):
  2gfn-assembly1_A  TM=6.165E-01  e=1.226E-03  Rhodococcus jostii RHA1
  2eh3-assembly1_A-2  TM=6.052E-01  e=2.186E-02  Aquifex aeolicus VF5
  7xy5-assembly1_A  TM=5.578E-01  e=2.290E-02  Vibrio cholerae
  5ua1-assembly2_B  TM=4.824E-01  e=5.285E-02  Mycobacterium tuberculosis H37Rv
  7eqe-assembly2_C  TM=5.297E-01  e=2.687E-01  Streptomyces griseoluteus

Radius of gyration: 18.26 Å; Cα contacts (8 Å, |Δi|>4): 180; chains: 1; bounding box: 35×31×62 Å

InterPro domains:
  IPR009057 Homedomain-like superfamily [SSF46689] (5-71)
  IPR036271 Tetracyclin repressor-like, C-terminal domain superfamily [SSF48498] (79-176)
  IPR041583 Tetracyclin repressor-like, C-terminal, group 31 [PF17940] (79-177)

Secondary structure (DSSP, 8-state):
-----HHHHHHHHHHHHHHHHHHH-GGG--HHHHHHHTTPPTTHHHHH-SSHHHHHHHHHHHHHHHHHHT----SSHHHHHHHHHTTHHHHHHHHHHHHHTTT-TTTHHHHTTT-TTHHHHHHHHHHHHHHTT-S-HHHHHHHHHHHHHHHHHHHHTT---S-HHHHHHHHHHHHHT--

pLDDT: mean 90.21, std 9.55, range [38.44, 97.81]

Solvent-accessible surface area (backbone atoms only — not comparable to full-atom values): 9941 Å² total; per-residue (Å²): 134,84,86,67,54,71,69,57,46,53,49,50,53,10,52,46,46,48,52,45,28,51,75,63,33,73,85,55,70,42,54,68,52,45,15,60,76,67,74,43,62,88,63,55,45,41,76,82,30,80,43,72,67,47,47,50,51,39,24,48,53,40,53,31,53,49,55,56,70,70,63,64,94,64,97,43,59,47,56,46,51,53,60,54,51,78,40,37,55,61,51,50,42,51,53,52,48,47,64,76,28,66,85,38,87,77,60,33,36,47,76,50,88,59,19,86,37,40,66,59,52,40,54,54,34,21,52,53,32,45,76,54,52,27,84,56,22,74,80,48,14,66,57,52,51,52,50,52,51,50,57,49,48,38,40,66,72,70,71,42,73,92,58,59,31,57,55,49,50,50,50,44,51,52,49,31,69,46,133